Protein AF-A0A660VGS9-F1 (afdb_monomer_lite)

Sequence (332 aa):
MATVRWRTDVFRLMQQLFFKRSCQEAEEFIRRSKIPSRVGDGSIIVTFDKTPLPSSPNDVVCPHFVELKWATGCRFNCSWCYLQGTLFRLPYGKAPHFKDIGKVKKHLKIFLAEVDTPCLLNSGELCDSLVAEGSEFSLTRNYLPLLSGTPHRILIVTKDTRIQGILEHGSPKTTVVSISINAFNVAERWERGAPPVLERIQAAQKLYESGFEIRVRIDPMVPVEGWQKAYQEVVRVLLQRVQPSRITLGSLRGLASTIRACRDKSWVKYLSERSNWGLKVPFSVRLDMYRSIIDFLREQGYQGPVALCKETLRMWNALGLNWLEIKCNCIP

pLDDT: mean 90.66, std 16.04, range [36.16, 98.88]

Foldseek 3Di:
DWDFAWDPPLVPLQVVLPPDDDPVVSVVVSVLQTDTQATGVNQAKHKDDPFDDAPDQQGWQDDIAIEGPQKAAEPWAFLQPCQQLVQVPPPCRRHIDGDDLVVSLVRLLRCQVPHQHAHEYEHPPRYQLQRQPPHPSGCLVRPQQVCPPGSYAYEGEHLALSCVSCLVRHDLNRYAYEHEAEQQVSCVVGRGPRDGRLSSLVSVLVVVVVVHAYEYEHPAQAPDVVSLVSLLVSLVSNVVRHQHLEYEYEHRFDDVSSCVRGPDNVRVVQWDDQGPRHTTRDLVSVLCVVLSNVVSCVVVVRPHYYHYDRDGSNSCVSNVHDSSPDPDSRTD

Structure (mmCIF, N/CA/C/O backbone):
data_AF-A0A660VGS9-F1
#
_entry.id   AF-A0A660VGS9-F1
#
loop_
_atom_site.group_PDB
_atom_site.id
_atom_site.type_symbol
_atom_site.label_atom_id
_atom_site.label_alt_id
_atom_site.label_comp_id
_atom_site.label_asym_id
_atom_site.label_entity_id
_atom_site.label_seq_id
_atom_site.pdbx_PDB_ins_code
_atom_site.Cartn_x
_atom_site.Cartn_y
_atom_site.Cartn_z
_atom_site.occupancy
_atom_site.B_iso_or_equiv
_atom_site.auth_seq_id
_atom_site.auth_comp_id
_atom_site.auth_asym_id
_atom_site.auth_atom_id
_atom_site.pdbx_PDB_model_num
ATOM 1 N N . MET A 1 1 ? -7.223 17.673 28.038 1.00 41.75 1 MET A N 1
ATOM 2 C CA . MET A 1 1 ? -8.293 17.203 27.130 1.00 41.75 1 MET A CA 1
ATOM 3 C C . MET A 1 1 ? -7.659 16.849 25.796 1.00 41.75 1 MET A C 1
ATOM 5 O O . MET A 1 1 ? -6.918 17.668 25.270 1.00 41.75 1 MET A O 1
ATOM 9 N N . ALA A 1 2 ? -7.832 15.622 25.302 1.00 49.88 2 ALA A N 1
ATOM 10 C CA . ALA A 1 2 ? -7.359 15.265 23.965 1.00 49.88 2 ALA A CA 1
ATOM 11 C C . ALA A 1 2 ? -8.402 15.770 22.964 1.00 49.88 2 ALA A C 1
ATOM 13 O O . ALA A 1 2 ? -9.558 15.396 23.085 1.00 49.88 2 ALA A O 1
ATOM 14 N N . THR A 1 3 ? -8.008 16.659 22.057 1.00 76.62 3 THR A N 1
ATOM 15 C CA . THR A 1 3 ? -8.913 17.342 21.124 1.00 76.62 3 THR A CA 1
ATOM 16 C C . THR A 1 3 ? -8.658 16.875 19.691 1.00 76.62 3 THR A C 1
ATOM 18 O O . THR A 1 3 ? -7.505 16.640 19.305 1.00 76.62 3 THR A O 1
ATOM 21 N N . VAL A 1 4 ? -9.710 16.729 18.880 1.00 72.06 4 VAL A N 1
ATOM 22 C CA . VAL A 1 4 ? -9.573 16.590 17.423 1.00 72.06 4 VAL A CA 1
ATOM 23 C C . VAL A 1 4 ? -9.349 17.965 16.796 1.00 72.06 4 VAL A C 1
ATOM 25 O O . VAL A 1 4 ? -10.105 18.910 17.020 1.00 72.06 4 VAL A O 1
ATOM 28 N N . ARG A 1 5 ? -8.292 18.091 15.985 1.00 72.00 5 ARG A N 1
ATOM 29 C CA . ARG A 1 5 ? -8.039 19.300 15.193 1.00 72.00 5 ARG A CA 1
ATOM 30 C C . ARG A 1 5 ? -8.479 19.062 13.758 1.00 72.00 5 ARG A C 1
ATOM 32 O O . ARG A 1 5 ? -7.988 18.146 13.101 1.00 72.00 5 ARG A O 1
ATOM 39 N N . TRP A 1 6 ? -9.325 19.932 13.233 1.00 72.31 6 TRP A N 1
ATOM 40 C CA . TRP A 1 6 ? -9.888 19.819 11.885 1.00 72.31 6 TRP A CA 1
ATOM 41 C C . TRP A 1 6 ? -9.014 20.496 10.828 1.00 72.31 6 TRP A C 1
ATOM 43 O O . TRP A 1 6 ? -8.220 21.382 11.151 1.00 72.31 6 TRP A O 1
ATOM 53 N N . ARG A 1 7 ? -9.135 20.067 9.567 1.00 59.88 7 ARG A N 1
ATOM 54 C CA . ARG A 1 7 ? -8.462 20.717 8.437 1.00 59.88 7 ARG A CA 1
ATOM 55 C C . ARG A 1 7 ? -9.323 21.871 7.918 1.00 59.88 7 ARG A C 1
ATOM 57 O O . ARG A 1 7 ? -10.478 21.658 7.572 1.00 59.88 7 ARG A O 1
ATOM 64 N N . THR A 1 8 ? -8.757 23.070 7.826 1.00 50.09 8 THR A N 1
ATOM 65 C CA . THR A 1 8 ? -9.402 24.247 7.210 1.00 50.09 8 THR A CA 1
ATOM 66 C C . THR A 1 8 ? -9.266 24.252 5.683 1.00 50.09 8 THR A C 1
ATOM 68 O O . THR A 1 8 ? -10.108 24.800 4.981 1.00 50.09 8 THR A O 1
ATOM 71 N N . ASP A 1 9 ? -8.248 23.565 5.152 1.00 47.28 9 ASP A N 1
ATOM 72 C CA . ASP A 1 9 ? -7.802 23.690 3.753 1.00 47.28 9 ASP A CA 1
ATOM 73 C C . ASP A 1 9 ? -8.510 22.750 2.762 1.00 47.28 9 ASP A C 1
ATOM 75 O O . ASP A 1 9 ? -8.085 22.610 1.613 1.00 47.28 9 ASP A O 1
ATOM 79 N N . VAL A 1 10 ? -9.613 22.111 3.171 1.00 46.59 10 VAL A N 1
ATOM 80 C CA . VAL A 1 10 ? -10.550 21.464 2.225 1.00 46.59 10 VAL A CA 1
ATOM 81 C C . VAL A 1 10 ? -11.059 22.495 1.195 1.00 46.59 10 VAL A C 1
ATOM 83 O O . VAL A 1 10 ? -11.293 22.156 0.036 1.00 46.59 10 VAL A O 1
ATOM 86 N N . PHE A 1 11 ? -11.077 23.774 1.597 1.00 36.41 11 PHE A N 1
ATOM 87 C CA . PHE A 1 11 ? -11.381 24.964 0.799 1.00 36.41 11 PHE A CA 1
ATOM 88 C C . PHE A 1 11 ? -10.704 25.011 -0.583 1.00 36.41 11 PHE A C 1
ATOM 90 O O . PHE A 1 11 ? -11.355 25.332 -1.572 1.00 36.41 11 PHE A O 1
ATOM 97 N N . ARG A 1 12 ? -9.409 24.671 -0.682 1.00 37.44 12 ARG A N 1
ATOM 98 C CA . ARG A 1 12 ? -8.634 24.837 -1.932 1.00 37.44 12 ARG A CA 1
ATOM 99 C C . ARG A 1 12 ? -8.749 23.645 -2.886 1.00 37.44 12 ARG A C 1
ATOM 101 O O . ARG A 1 12 ? -8.608 23.807 -4.092 1.00 37.44 12 ARG A O 1
ATOM 108 N N . LEU A 1 13 ? -9.012 22.455 -2.339 1.00 39.97 13 LEU A N 1
ATOM 109 C CA . LEU A 1 13 ? -9.139 21.199 -3.090 1.00 39.97 13 LEU A CA 1
ATOM 110 C C . LEU A 1 13 ? -10.480 21.111 -3.820 1.00 39.97 13 LEU A C 1
ATOM 112 O O . LEU A 1 13 ? -10.561 20.563 -4.915 1.00 39.97 13 LEU A O 1
ATOM 116 N N . MET A 1 14 ? -11.531 21.665 -3.217 1.00 39.22 14 MET A N 1
ATOM 117 C CA . MET A 1 14 ? -12.891 21.523 -3.728 1.00 39.22 14 MET A CA 1
ATOM 118 C C . MET A 1 14 ? -13.319 22.694 -4.626 1.00 39.22 14 MET A C 1
ATOM 120 O O . MET A 1 14 ? -14.132 22.476 -5.515 1.00 39.22 14 MET A O 1
ATOM 124 N N . GLN A 1 15 ? -12.668 23.864 -4.552 1.00 36.50 15 GLN A N 1
ATOM 125 C CA . GLN A 1 15 ? -12.816 24.918 -5.573 1.00 36.50 15 GLN A CA 1
ATOM 126 C C . GLN A 1 15 ? -12.408 24.462 -6.989 1.00 36.50 15 GLN A C 1
ATOM 128 O O . GLN A 1 15 ? -12.977 24.936 -7.966 1.00 36.50 15 GLN A O 1
ATOM 133 N N . GLN A 1 16 ? -11.456 23.530 -7.121 1.00 41.00 16 GLN A N 1
ATOM 134 C CA . GLN A 1 16 ? -11.010 23.024 -8.430 1.00 41.00 16 GLN A CA 1
ATOM 135 C C . GLN A 1 16 ? -11.857 21.855 -8.961 1.00 41.00 16 GLN A C 1
ATOM 137 O O . GLN A 1 16 ? -11.935 21.659 -10.170 1.00 41.00 16 GLN A O 1
ATOM 142 N N . LEU A 1 17 ? -12.512 21.092 -8.079 1.00 39.72 17 LEU A N 1
ATOM 143 C CA . LEU A 1 17 ? -13.354 19.943 -8.448 1.00 39.72 17 LEU A CA 1
ATOM 144 C C . LEU A 1 17 ? -14.792 20.340 -8.833 1.00 39.72 17 LEU A C 1
ATOM 146 O O . LEU A 1 17 ? -15.469 19.586 -9.527 1.00 39.72 17 LEU A O 1
ATOM 150 N N . PHE A 1 18 ? -15.261 21.518 -8.413 1.00 38.59 18 PHE A N 1
ATOM 151 C CA . PHE A 1 18 ? -16.667 21.931 -8.513 1.00 38.59 18 PHE A CA 1
ATOM 152 C C . PHE A 1 18 ? -16.976 22.941 -9.626 1.00 38.59 18 PHE A C 1
ATOM 154 O O . PHE A 1 18 ? -17.946 23.683 -9.533 1.00 38.59 18 PHE A O 1
ATOM 161 N N . PHE A 1 19 ? -16.256 22.918 -10.751 1.00 41.22 19 PHE A N 1
ATOM 162 C CA . PHE A 1 19 ? -16.612 23.756 -11.911 1.00 41.22 19 PHE A CA 1
ATOM 163 C C . PHE A 1 19 ? -17.939 23.343 -12.607 1.00 41.22 19 PHE A C 1
ATOM 165 O O . PHE A 1 19 ? -18.250 23.836 -13.687 1.00 41.22 19 PHE A O 1
ATOM 172 N N . LYS A 1 20 ? -18.724 22.410 -12.034 1.00 40.25 20 LYS A N 1
ATOM 173 C CA . LYS A 1 20 ? -19.955 21.860 -12.639 1.00 40.25 20 LYS A CA 1
ATOM 174 C C . LYS A 1 20 ? -21.166 21.671 -11.703 1.00 40.25 20 LYS A C 1
ATOM 176 O O . LYS A 1 20 ? -22.168 21.125 -12.156 1.00 40.25 20 LYS A O 1
ATOM 181 N N . ARG A 1 21 ? -21.139 22.101 -10.436 1.00 41.19 21 ARG A N 1
ATOM 182 C CA . ARG A 1 21 ? -22.341 22.120 -9.566 1.00 41.19 21 ARG A CA 1
ATOM 183 C C . ARG A 1 21 ? -22.437 23.455 -8.834 1.00 41.19 21 ARG A C 1
ATOM 185 O O . ARG A 1 21 ? -21.412 24.091 -8.614 1.00 41.19 21 ARG A O 1
ATOM 192 N N . SER A 1 22 ? -23.659 23.886 -8.518 1.00 41.84 22 SER A N 1
ATOM 193 C CA . SER A 1 22 ? -23.935 25.165 -7.856 1.00 41.84 22 SER A CA 1
ATOM 194 C C . SER A 1 22 ? -23.048 25.333 -6.611 1.00 41.84 22 SER A C 1
ATOM 196 O O . SER A 1 22 ? -22.912 24.415 -5.799 1.00 41.84 22 SER A O 1
ATOM 198 N N . CYS A 1 23 ? -22.408 26.500 -6.470 1.00 46.72 23 CYS A N 1
ATOM 199 C CA . CYS A 1 23 ? -21.433 26.773 -5.405 1.00 46.72 23 CYS A CA 1
ATOM 200 C C . CYS A 1 23 ? -21.965 26.473 -3.990 1.00 46.72 23 CYS A C 1
ATOM 202 O O . CYS A 1 23 ? -21.189 26.084 -3.124 1.00 46.72 23 CYS A O 1
ATOM 204 N N . GLN A 1 24 ? -23.278 26.579 -3.765 1.00 38.66 24 GLN A N 1
ATOM 205 C CA . GLN A 1 24 ? -23.900 26.351 -2.457 1.00 38.66 24 GLN A CA 1
ATOM 206 C C . GLN A 1 24 ? -23.911 24.873 -2.026 1.00 38.66 24 GLN A C 1
ATOM 208 O O . GLN A 1 24 ? -23.594 24.575 -0.877 1.00 38.66 24 GLN A O 1
ATOM 213 N N . GLU A 1 25 ? -24.194 23.927 -2.929 1.00 36.97 25 GLU A N 1
ATOM 214 C CA . GLU A 1 25 ? -24.209 22.488 -2.599 1.00 36.97 25 GLU A CA 1
ATOM 215 C C . GLU A 1 25 ? -22.794 21.944 -2.354 1.00 36.97 25 GLU A C 1
ATOM 217 O O . GLU A 1 25 ? -22.576 21.088 -1.491 1.00 36.97 25 GLU A O 1
ATOM 222 N N . ALA A 1 26 ? -21.817 22.472 -3.098 1.00 36.94 26 ALA A N 1
ATOM 223 C CA . ALA A 1 26 ? -20.402 22.186 -2.910 1.00 36.94 26 ALA A CA 1
ATOM 224 C C . ALA A 1 26 ? -19.937 22.655 -1.528 1.00 36.94 26 ALA A C 1
ATOM 226 O O . ALA A 1 26 ? -19.395 21.865 -0.758 1.00 36.94 26 ALA A O 1
ATOM 227 N N . GLU A 1 27 ? -20.195 23.921 -1.193 1.00 36.16 27 GLU A N 1
ATOM 228 C CA . GLU A 1 27 ? -19.854 24.515 0.100 1.00 36.16 27 GLU A CA 1
ATOM 229 C C . GLU A 1 27 ? -20.521 23.782 1.266 1.00 36.16 27 GLU A C 1
ATOM 231 O O . GLU A 1 27 ? -19.868 23.532 2.279 1.00 36.16 27 GLU A O 1
ATOM 236 N N . GLU A 1 28 ? -21.775 23.353 1.127 1.00 36.16 28 GLU A N 1
ATOM 237 C CA . GLU A 1 28 ? -22.484 22.622 2.177 1.00 36.16 28 GLU A CA 1
ATOM 238 C C . GLU A 1 28 ? -21.959 21.186 2.374 1.00 36.16 28 GLU A C 1
ATOM 240 O O . GLU A 1 28 ? -21.763 20.748 3.513 1.00 36.16 28 GLU A O 1
ATOM 245 N N . PHE A 1 29 ? -21.619 20.470 1.296 1.00 37.50 29 PHE A N 1
ATOM 246 C CA . PHE A 1 29 ? -20.981 19.148 1.365 1.00 37.50 29 PHE A CA 1
ATOM 247 C C . PHE A 1 29 ? -19.541 19.217 1.917 1.00 37.50 29 PHE A C 1
ATOM 249 O O . PHE A 1 29 ? -19.139 18.376 2.728 1.00 37.50 29 PHE A O 1
ATOM 256 N N . ILE A 1 30 ? -18.782 20.259 1.552 1.00 40.72 30 ILE A N 1
ATOM 257 C CA . ILE A 1 30 ? -17.445 20.585 2.086 1.00 40.72 30 ILE A CA 1
ATOM 258 C C . ILE A 1 30 ? -17.511 20.872 3.589 1.00 40.72 30 ILE A C 1
ATOM 260 O O . ILE A 1 30 ? -16.695 20.369 4.361 1.00 40.72 30 ILE A O 1
ATOM 264 N N . ARG A 1 31 ? -18.498 21.664 4.020 1.00 39.72 31 ARG A N 1
ATOM 265 C CA . ARG A 1 31 ? -18.696 22.068 5.421 1.00 39.72 31 ARG A CA 1
ATOM 266 C C . ARG A 1 31 ? -19.094 20.889 6.317 1.00 39.72 31 ARG A C 1
ATOM 268 O O . ARG A 1 31 ? -18.760 20.896 7.503 1.00 39.72 31 ARG A O 1
ATOM 275 N N . ARG A 1 32 ? -19.756 19.874 5.744 1.00 41.00 32 ARG A N 1
ATOM 276 C CA . ARG A 1 32 ? -20.134 18.610 6.406 1.00 41.00 32 ARG A CA 1
ATOM 277 C C . ARG A 1 32 ? -19.009 17.558 6.415 1.00 41.00 32 ARG A C 1
ATOM 279 O O . ARG A 1 32 ? -18.941 16.768 7.350 1.00 41.00 32 ARG A O 1
ATOM 286 N N . SER A 1 33 ? -18.092 17.575 5.442 1.00 48.53 33 SER A N 1
ATOM 287 C CA . SER A 1 33 ? -17.007 16.584 5.291 1.00 48.53 33 SER A CA 1
ATOM 288 C C . SER A 1 33 ? -15.724 16.995 6.029 1.00 48.53 33 SER A C 1
ATOM 290 O O . SER A 1 33 ? -14.695 17.310 5.425 1.00 48.53 33 SER A O 1
ATOM 292 N N . LYS A 1 34 ? -15.767 17.029 7.364 1.00 64.00 34 LYS A N 1
ATOM 293 C CA . LYS A 1 34 ? -14.606 17.392 8.189 1.00 64.00 34 LYS A CA 1
ATOM 294 C C . LYS A 1 34 ? -13.653 16.199 8.332 1.00 64.00 34 LYS A C 1
ATOM 296 O O . LYS A 1 34 ? -13.833 15.346 9.191 1.00 64.00 34 LYS A O 1
ATOM 301 N N . ILE A 1 35 ? -12.587 16.157 7.532 1.00 73.44 35 ILE A N 1
ATOM 302 C CA . ILE A 1 35 ? -11.475 15.221 7.768 1.00 73.44 35 ILE A CA 1
ATOM 303 C C . ILE A 1 35 ? -10.571 15.803 8.871 1.00 73.44 35 ILE A C 1
ATOM 305 O O . ILE A 1 35 ? -10.159 16.969 8.780 1.00 73.44 35 ILE A O 1
ATOM 309 N N . PRO A 1 36 ? -10.229 15.037 9.922 1.00 80.81 36 PRO A N 1
ATOM 310 C CA . PRO A 1 36 ? -9.357 15.533 10.978 1.00 80.81 36 PRO A CA 1
ATOM 311 C C . PRO A 1 36 ? -7.926 15.712 10.466 1.00 80.81 36 PRO A C 1
ATOM 313 O O . PRO A 1 36 ? -7.350 14.822 9.845 1.00 80.81 36 PRO A O 1
ATOM 316 N N . SER A 1 37 ? -7.299 16.845 10.779 1.00 82.00 37 SER A N 1
ATOM 317 C CA . SER A 1 37 ? -5.858 17.019 10.555 1.00 82.00 37 SER A CA 1
ATOM 318 C C . SER A 1 37 ? -5.051 16.123 11.497 1.00 82.00 37 SER A C 1
ATOM 320 O O . SER A 1 37 ? -4.103 15.473 11.060 1.00 82.00 37 SER A O 1
ATOM 322 N N . ARG A 1 38 ? -5.451 16.039 12.774 1.00 88.81 38 ARG A N 1
ATOM 323 C CA . ARG A 1 38 ? -4.876 15.141 13.786 1.00 88.81 38 ARG A CA 1
ATOM 324 C C . ARG A 1 38 ? -5.838 14.888 14.946 1.00 88.81 38 ARG A C 1
ATOM 326 O O . ARG A 1 38 ? -6.704 15.717 15.220 1.00 88.81 38 ARG A O 1
ATOM 333 N N . VAL A 1 39 ? -5.611 13.794 15.671 1.00 89.88 39 VAL A N 1
ATOM 334 C CA . VAL A 1 39 ? -6.324 13.447 16.913 1.00 89.88 39 VAL A CA 1
ATOM 335 C C . VAL A 1 39 ? -5.366 13.483 18.099 1.00 89.88 39 VAL A C 1
ATOM 337 O O . VAL A 1 39 ? -4.319 12.822 18.081 1.00 89.88 39 VAL A O 1
ATOM 340 N N . GLY A 1 40 ? -5.726 14.231 19.1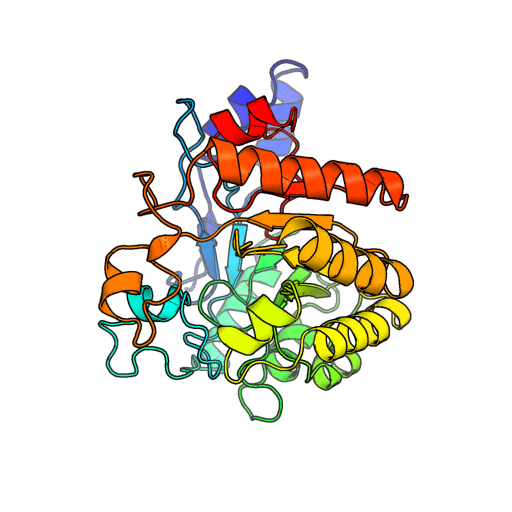44 1.00 89.62 40 GLY A N 1
ATOM 341 C CA . GLY A 1 40 ? -4.880 14.424 20.318 1.00 89.62 40 GLY A CA 1
ATOM 342 C C . GLY A 1 40 ? -3.550 15.081 19.940 1.00 89.62 40 GLY A C 1
ATOM 343 O O . GLY A 1 40 ? -3.512 16.101 19.251 1.00 89.62 40 GLY A O 1
ATOM 344 N N . ASP A 1 41 ? -2.439 14.471 20.349 1.00 90.94 41 ASP A N 1
ATOM 345 C CA . ASP A 1 41 ? -1.089 14.937 20.003 1.00 90.94 41 ASP A CA 1
ATOM 346 C C . ASP A 1 41 ? -0.684 14.669 18.535 1.00 90.94 41 ASP A C 1
ATOM 348 O O . ASP A 1 41 ? 0.392 15.077 18.105 1.00 90.94 41 ASP A O 1
ATOM 352 N N . GLY A 1 42 ? -1.531 13.995 17.745 1.00 91.75 42 GLY A N 1
ATOM 353 C CA . GLY A 1 42 ? -1.243 13.618 16.357 1.00 91.75 42 GLY A CA 1
ATOM 354 C C . GLY A 1 42 ? -0.196 12.517 16.199 1.00 91.75 42 GLY A C 1
ATOM 355 O O . GLY A 1 42 ? 0.206 12.208 15.079 1.00 91.75 42 GLY A O 1
ATOM 356 N N . SER A 1 43 ? 0.235 11.894 17.298 1.00 94.19 43 SER A N 1
ATOM 357 C CA . SER A 1 43 ? 1.193 10.793 17.249 1.00 94.19 43 SER A CA 1
ATOM 358 C C . SER A 1 43 ? 0.565 9.499 16.734 1.00 94.19 43 SER A C 1
ATOM 360 O O . SER A 1 43 ? 1.290 8.693 16.159 1.00 94.19 43 SER A O 1
ATOM 362 N N . ILE A 1 44 ? -0.745 9.283 16.916 1.00 97.31 44 ILE A N 1
ATOM 363 C CA . ILE A 1 44 ? -1.441 8.046 16.515 1.00 97.31 44 ILE A CA 1
ATOM 364 C C . ILE A 1 44 ? -2.269 8.234 15.244 1.00 97.31 44 ILE A C 1
ATOM 366 O O . ILE A 1 44 ? -2.109 7.453 14.316 1.00 97.31 44 ILE A O 1
ATOM 370 N N . ILE A 1 45 ? -3.135 9.250 15.187 1.00 96.69 45 ILE A N 1
ATOM 371 C CA . ILE A 1 45 ? -4.003 9.503 14.030 1.00 96.69 45 ILE A CA 1
ATOM 372 C C . ILE A 1 45 ? -3.727 10.902 13.494 1.00 96.69 45 ILE A C 1
ATOM 374 O O . ILE A 1 45 ? -3.827 11.892 14.226 1.00 96.69 45 ILE A O 1
ATOM 378 N N . VAL A 1 46 ? -3.360 10.967 12.218 1.00 95.06 46 VAL A N 1
ATOM 379 C CA . VAL A 1 46 ? -2.981 12.195 11.513 1.00 95.06 46 VAL A CA 1
ATOM 380 C C . VAL A 1 46 ? -3.267 12.040 10.026 1.00 95.06 46 VAL A C 1
ATOM 382 O O . VAL A 1 46 ? -3.152 10.943 9.484 1.00 95.06 46 VAL A O 1
ATOM 385 N N . THR A 1 47 ? -3.645 13.126 9.361 1.00 92.25 47 THR A N 1
ATOM 386 C CA . THR A 1 47 ? -3.802 13.125 7.906 1.00 92.25 47 THR A CA 1
ATOM 387 C C . THR A 1 47 ? -2.440 13.225 7.223 1.00 92.25 47 THR A C 1
ATOM 389 O O . THR A 1 47 ? -1.658 14.134 7.497 1.00 92.25 47 THR A O 1
ATOM 392 N N . PHE A 1 48 ? -2.174 12.305 6.298 1.00 89.19 48 PHE A N 1
ATOM 393 C CA . PHE A 1 48 ? -1.067 12.396 5.360 1.00 89.19 48 PHE A CA 1
ATOM 394 C C . PHE A 1 48 ? -1.325 13.538 4.370 1.00 89.19 48 PHE A C 1
ATOM 396 O O . PHE A 1 48 ? -2.259 13.473 3.572 1.00 89.19 48 PHE A O 1
ATOM 403 N N . ASP A 1 49 ? -0.473 14.561 4.391 1.00 87.25 49 ASP A N 1
ATOM 404 C CA . ASP A 1 49 ? -0.612 15.776 3.580 1.00 87.25 49 ASP A CA 1
ATOM 405 C C . ASP A 1 49 ? 0.691 16.226 2.903 1.00 87.25 49 ASP A C 1
ATOM 407 O O . ASP A 1 49 ? 0.898 17.402 2.613 1.00 87.25 49 ASP A O 1
ATOM 411 N N . LYS A 1 50 ? 1.603 15.281 2.645 1.00 85.50 50 LYS A N 1
ATOM 412 C CA . LYS A 1 50 ? 2.945 15.594 2.122 1.00 85.50 50 LYS A CA 1
ATOM 413 C C . LYS A 1 50 ? 2.996 15.862 0.620 1.00 85.50 50 LYS A C 1
ATOM 415 O O . LYS A 1 50 ? 4.085 16.030 0.081 1.00 85.50 50 LYS A O 1
ATOM 420 N N . THR A 1 51 ? 1.860 15.864 -0.066 1.00 83.38 51 THR A N 1
ATOM 421 C CA . THR A 1 51 ? 1.774 16.119 -1.506 1.00 83.38 51 THR A CA 1
ATOM 422 C C . THR A 1 51 ? 0.807 17.267 -1.750 1.00 83.38 51 THR A C 1
ATOM 424 O O . THR A 1 51 ? -0.380 17.089 -1.495 1.00 83.38 51 THR A O 1
ATOM 427 N N . PRO A 1 52 ? 1.277 18.438 -2.216 1.00 81.06 52 PRO A N 1
ATOM 428 C CA . PRO A 1 52 ? 0.375 19.531 -2.551 1.00 81.06 52 PRO A CA 1
ATOM 429 C C . PRO A 1 52 ? -0.549 19.129 -3.706 1.00 81.06 52 PRO A C 1
ATOM 431 O O . PRO A 1 52 ? -0.300 18.149 -4.413 1.00 81.06 52 PRO A O 1
ATOM 434 N N . LEU A 1 53 ? -1.608 19.914 -3.910 1.00 80.25 53 LEU A N 1
ATOM 435 C CA . LEU A 1 53 ? -2.407 19.808 -5.127 1.00 80.25 53 LEU A CA 1
ATOM 436 C C . LEU A 1 53 ? -1.504 20.010 -6.349 1.00 80.25 53 LEU A C 1
ATOM 438 O O . LEU A 1 53 ? -0.741 20.980 -6.355 1.00 80.25 53 LEU A O 1
ATOM 442 N N . PRO A 1 54 ? -1.569 19.122 -7.355 1.00 83.50 54 PRO A N 1
ATOM 443 C CA . PRO A 1 54 ? -0.719 19.239 -8.526 1.00 83.50 54 PRO A CA 1
ATOM 444 C C . PRO A 1 54 ? -1.127 20.472 -9.338 1.00 83.50 54 PRO A C 1
ATOM 446 O O . PRO A 1 54 ? -2.288 20.617 -9.719 1.00 83.50 54 PRO A O 1
ATOM 449 N N . SER A 1 55 ? -0.171 21.355 -9.610 1.00 86.00 55 SER A N 1
ATOM 450 C CA . SER A 1 55 ? -0.346 22.538 -10.465 1.00 86.00 55 SER A CA 1
ATOM 451 C C . SER A 1 55 ? 0.607 22.534 -11.662 1.00 86.00 55 SER A C 1
ATOM 453 O O . SER A 1 55 ? 0.348 23.195 -12.665 1.00 86.00 55 SER A O 1
ATOM 455 N N . SER A 1 56 ? 1.681 21.748 -11.587 1.00 90.38 56 SER A N 1
ATOM 456 C CA . SER A 1 56 ? 2.669 21.543 -12.640 1.00 90.38 56 SER A CA 1
ATOM 457 C C . SER A 1 56 ? 2.652 20.095 -13.149 1.00 90.38 56 SER A C 1
ATOM 459 O O . SER A 1 56 ? 2.412 19.167 -12.371 1.00 90.38 56 SER A O 1
ATOM 461 N N . PRO A 1 57 ? 2.983 19.838 -14.433 1.00 91.50 57 PRO A N 1
ATOM 462 C CA . PRO A 1 57 ? 3.078 18.480 -14.978 1.00 91.50 57 PRO A CA 1
ATOM 463 C C . PRO A 1 57 ? 3.997 17.535 -14.185 1.00 91.50 57 PRO A C 1
ATOM 465 O O . PRO A 1 57 ? 3.801 16.320 -14.206 1.00 91.50 57 PRO A O 1
ATOM 468 N N . ASN A 1 58 ? 4.997 18.072 -13.483 1.00 91.25 58 ASN A N 1
ATOM 469 C CA . ASN A 1 58 ? 5.950 17.284 -12.698 1.00 91.25 58 ASN A CA 1
ATOM 470 C C . ASN A 1 58 ? 5.517 17.057 -11.242 1.00 91.25 58 ASN A C 1
ATOM 472 O O . ASN A 1 58 ? 6.188 16.315 -10.519 1.00 91.25 58 ASN A O 1
ATOM 476 N N . ASP A 1 59 ? 4.402 17.647 -10.811 1.00 90.31 59 ASP A N 1
ATOM 477 C CA . ASP A 1 59 ? 3.889 17.451 -9.461 1.00 90.31 59 ASP A CA 1
ATOM 478 C C . ASP A 1 59 ? 3.325 16.051 -9.288 1.00 90.31 59 ASP A C 1
ATOM 480 O O . ASP A 1 59 ? 2.687 15.492 -10.181 1.00 90.31 59 ASP A O 1
ATOM 484 N N . VAL A 1 60 ? 3.562 15.478 -8.110 1.00 91.62 60 VAL A N 1
ATOM 485 C CA . VAL A 1 60 ? 3.068 14.149 -7.768 1.00 91.62 60 VAL A CA 1
ATOM 486 C C . VAL A 1 60 ? 1.604 14.214 -7.363 1.00 91.62 60 VAL A C 1
ATOM 488 O O . VAL A 1 60 ? 1.244 14.861 -6.385 1.00 91.62 60 VAL A O 1
ATOM 491 N N . VAL A 1 61 ? 0.788 13.433 -8.059 1.00 90.81 61 VAL A N 1
ATOM 492 C CA . VAL A 1 61 ? -0.590 13.135 -7.696 1.00 90.81 61 VAL A CA 1
ATOM 493 C C . VAL A 1 61 ? -0.578 12.058 -6.611 1.00 90.81 61 VAL A C 1
ATOM 495 O O . VAL A 1 61 ? -0.235 10.895 -6.843 1.00 90.81 61 VAL A O 1
ATOM 498 N N . CYS A 1 62 ? -0.950 12.443 -5.396 1.00 89.94 62 CYS A N 1
ATOM 499 C CA . CYS A 1 62 ? -1.224 11.519 -4.305 1.00 89.94 62 CYS A CA 1
ATOM 500 C C . CYS A 1 62 ? -2.286 12.154 -3.404 1.00 89.94 62 CYS A C 1
ATOM 502 O O . CYS A 1 62 ? -2.041 13.233 -2.863 1.00 89.94 62 CYS A O 1
ATOM 504 N N . PRO A 1 63 ? -3.454 11.521 -3.232 1.00 89.06 63 PRO A N 1
ATOM 505 C CA . PRO A 1 63 ? -4.497 12.079 -2.391 1.00 89.06 63 PRO A CA 1
ATOM 506 C C . PRO A 1 63 ? -4.054 12.066 -0.928 1.00 89.06 63 PRO A C 1
ATOM 508 O O . PRO A 1 63 ? -3.218 11.253 -0.521 1.00 89.06 63 PRO A O 1
ATOM 511 N N . HIS A 1 64 ? -4.639 12.961 -0.141 1.00 88.75 64 HIS A N 1
ATOM 512 C CA . HIS A 1 64 ? -4.509 12.926 1.309 1.00 88.75 64 HIS A CA 1
ATOM 513 C C . HIS A 1 64 ? -5.356 11.790 1.879 1.00 88.75 64 HIS A C 1
ATOM 515 O O . HIS A 1 64 ? -6.440 11.499 1.373 1.00 88.75 64 HIS A O 1
ATOM 521 N N . PHE A 1 65 ? -4.864 11.148 2.931 1.00 92.06 65 PHE A N 1
ATOM 522 C CA . PHE A 1 65 ? -5.550 10.043 3.599 1.00 92.06 65 PHE A CA 1
ATOM 523 C C . PHE A 1 65 ? -5.229 10.042 5.089 1.00 92.06 65 PHE A C 1
ATOM 525 O O . PHE A 1 65 ? -4.227 10.617 5.512 1.00 92.06 65 PHE A O 1
ATOM 532 N N . VAL A 1 66 ? -6.073 9.404 5.894 1.00 94.94 66 VAL A N 1
ATOM 533 C CA . VAL A 1 66 ? -5.885 9.357 7.347 1.00 94.94 66 VAL A CA 1
ATOM 534 C C . VAL A 1 66 ? -4.984 8.177 7.698 1.00 94.94 66 VAL A C 1
ATOM 536 O O . VAL A 1 66 ? -5.248 7.048 7.297 1.00 94.94 66 VAL A O 1
ATOM 539 N N . GLU A 1 67 ? -3.912 8.425 8.440 1.00 97.44 67 GLU A N 1
ATOM 540 C CA . GLU A 1 67 ? -2.989 7.397 8.919 1.00 97.44 67 GLU A CA 1
ATOM 541 C C . GLU A 1 67 ? -3.390 6.923 10.322 1.00 97.44 67 GLU A C 1
ATOM 543 O O . GLU A 1 67 ? -3.671 7.742 11.197 1.00 97.44 67 GLU A O 1
ATOM 548 N N . LEU A 1 68 ? -3.318 5.613 10.565 1.00 98.12 68 LEU A N 1
ATOM 549 C CA . LEU A 1 68 ? -3.287 5.010 11.897 1.00 98.12 68 LEU A CA 1
ATOM 550 C C . LEU A 1 68 ? -1.861 4.528 12.184 1.00 98.12 68 LEU A C 1
ATOM 552 O O . LEU A 1 68 ? -1.451 3.435 11.798 1.00 98.12 68 LEU A O 1
ATOM 556 N N . LYS A 1 69 ? -1.086 5.349 12.888 1.00 97.56 69 LYS A N 1
ATOM 557 C CA . LYS A 1 69 ? 0.319 5.104 13.235 1.00 97.56 69 LYS A CA 1
ATOM 558 C C . LYS A 1 69 ? 0.428 4.266 14.503 1.00 97.56 69 LYS A C 1
ATOM 560 O O . LYS A 1 69 ? 0.921 4.762 15.513 1.00 97.56 69 LYS A O 1
ATOM 565 N N . TRP A 1 70 ? -0.035 3.023 14.462 1.00 98.38 70 TRP A N 1
ATOM 566 C CA . TRP A 1 70 ? 0.029 2.088 15.594 1.00 98.38 70 TRP A CA 1
ATOM 567 C C . TRP A 1 70 ? 1.428 1.464 15.782 1.00 98.38 70 TRP A C 1
ATOM 569 O O . TRP A 1 70 ? 1.827 1.167 16.906 1.00 98.38 70 TRP A O 1
ATOM 579 N N . ALA A 1 71 ? 2.195 1.334 14.698 1.00 97.94 71 ALA A N 1
ATOM 580 C CA . ALA A 1 71 ? 3.548 0.788 14.687 1.00 97.94 71 ALA A CA 1
ATOM 581 C C . ALA A 1 71 ? 4.433 1.490 13.646 1.00 97.94 71 ALA A C 1
ATOM 583 O O . ALA A 1 71 ? 3.950 2.216 12.770 1.00 97.94 71 ALA A O 1
ATOM 584 N N . THR A 1 72 ? 5.739 1.261 13.747 1.00 97.56 72 THR A N 1
ATOM 585 C CA . THR A 1 72 ? 6.744 1.618 12.743 1.00 97.56 72 THR A CA 1
ATOM 586 C C . THR A 1 72 ? 7.662 0.427 12.472 1.00 97.56 72 THR A C 1
ATOM 588 O O . THR A 1 72 ? 7.832 -0.450 13.314 1.00 97.56 72 THR A O 1
ATOM 591 N N . GLY A 1 73 ? 8.265 0.382 11.286 1.00 96.94 73 GLY A N 1
ATOM 592 C CA . GLY A 1 73 ? 9.211 -0.671 10.920 1.00 96.94 73 GLY A CA 1
ATOM 593 C C . GLY A 1 73 ? 8.546 -1.936 10.378 1.00 96.94 73 GLY A C 1
ATOM 594 O O . GLY A 1 73 ? 7.326 -2.067 10.303 1.00 96.94 73 GLY A O 1
ATOM 595 N N . CYS A 1 74 ? 9.370 -2.865 9.906 1.00 97.06 74 CYS A N 1
ATOM 596 C CA . CYS A 1 74 ? 8.909 -4.083 9.249 1.00 97.06 74 CYS A CA 1
ATOM 597 C C . CYS A 1 74 ? 9.980 -5.171 9.348 1.00 97.06 74 CYS A C 1
ATOM 599 O O . CYS A 1 74 ? 11.172 -4.897 9.194 1.00 97.06 74 CYS A O 1
ATOM 601 N N . ARG A 1 75 ? 9.548 -6.420 9.547 1.00 95.88 75 ARG A N 1
ATOM 602 C CA . ARG A 1 75 ? 10.434 -7.592 9.593 1.00 95.88 75 ARG A CA 1
ATOM 603 C C . ARG A 1 75 ? 10.966 -8.015 8.219 1.00 95.88 75 ARG A C 1
ATOM 605 O O . ARG A 1 75 ? 12.020 -8.633 8.134 1.00 95.88 75 ARG A O 1
ATOM 612 N N . PHE A 1 76 ? 10.268 -7.663 7.139 1.00 97.00 76 PHE A N 1
ATOM 613 C CA . PHE A 1 76 ? 10.678 -8.008 5.777 1.00 97.00 76 PHE A CA 1
ATOM 614 C C . PHE A 1 76 ? 11.860 -7.167 5.324 1.00 97.00 76 PHE A C 1
ATOM 616 O O . PHE A 1 76 ? 11.958 -5.987 5.654 1.00 97.00 76 PHE A O 1
ATOM 623 N N . ASN A 1 77 ? 12.736 -7.738 4.506 1.00 95.75 77 ASN A N 1
ATOM 624 C CA . ASN A 1 77 ? 13.973 -7.123 4.050 1.00 95.75 77 ASN A CA 1
ATOM 625 C C . ASN A 1 77 ? 13.982 -6.800 2.553 1.00 95.75 77 ASN A C 1
ATOM 627 O O . ASN A 1 77 ? 14.918 -7.157 1.841 1.00 95.75 77 ASN A O 1
ATOM 631 N N . CYS A 1 78 ? 12.948 -6.095 2.082 1.00 97.75 78 CYS A N 1
ATOM 632 C CA . CYS A 1 78 ? 12.882 -5.699 0.679 1.00 97.75 78 CYS A CA 1
ATOM 633 C C . CYS A 1 78 ? 13.995 -4.694 0.320 1.00 97.75 78 CYS A C 1
ATOM 635 O O . CYS A 1 78 ? 14.141 -3.679 1.009 1.00 97.75 78 CYS A O 1
ATOM 637 N N . SER A 1 79 ? 14.730 -4.919 -0.773 1.00 97.19 79 SER A N 1
ATOM 638 C CA . SER A 1 79 ? 15.910 -4.120 -1.150 1.00 97.19 79 SER A CA 1
ATOM 639 C C . SER A 1 79 ? 15.588 -2.631 -1.352 1.00 97.19 79 SER A C 1
ATOM 641 O O . SER A 1 79 ? 16.342 -1.769 -0.907 1.00 97.19 79 SER A O 1
ATOM 643 N N . TRP A 1 80 ? 14.421 -2.313 -1.917 1.00 95.62 80 TRP A N 1
ATOM 644 C CA . TRP A 1 80 ? 13.928 -0.947 -2.167 1.00 95.62 80 TRP A CA 1
ATOM 645 C C . TRP A 1 80 ? 13.077 -0.360 -1.031 1.00 95.62 80 TRP A C 1
ATOM 647 O O . TRP A 1 80 ? 12.393 0.646 -1.219 1.00 95.62 80 TRP A O 1
ATOM 657 N N . CYS A 1 81 ? 13.032 -0.996 0.144 1.00 96.62 81 CYS A N 1
ATOM 658 C CA . CYS A 1 81 ? 12.131 -0.570 1.213 1.00 96.62 81 CYS A CA 1
ATOM 659 C C . CYS A 1 81 ? 12.442 0.865 1.670 1.00 96.62 81 CYS A C 1
ATOM 661 O O . CYS A 1 81 ? 13.470 1.104 2.309 1.00 96.62 81 CYS A O 1
ATOM 663 N N . TYR A 1 82 ? 11.530 1.809 1.401 1.00 95.00 82 TYR A N 1
ATOM 664 C CA . TYR A 1 82 ? 11.717 3.212 1.780 1.00 95.00 82 TYR A CA 1
ATOM 665 C C . TYR A 1 82 ? 11.839 3.404 3.298 1.00 95.00 82 TYR A C 1
ATOM 667 O O . TYR A 1 82 ? 12.551 4.312 3.720 1.00 95.00 82 TYR A O 1
ATOM 675 N N . LEU A 1 83 ? 11.267 2.508 4.118 1.00 96.44 83 LEU A N 1
ATOM 676 C CA . LEU A 1 83 ? 11.409 2.540 5.580 1.00 96.44 83 LEU A CA 1
ATOM 677 C C . LEU A 1 83 ? 12.873 2.472 6.037 1.00 96.44 83 LEU A C 1
ATOM 679 O O . LEU A 1 83 ? 13.200 3.065 7.059 1.00 96.44 83 LEU A O 1
ATOM 683 N N . GLN A 1 84 ? 13.772 1.838 5.268 1.00 94.56 84 GLN A N 1
ATOM 684 C CA . GLN A 1 84 ? 15.215 1.865 5.557 1.00 94.56 84 GLN A CA 1
ATOM 685 C C . GLN A 1 84 ? 15.763 3.294 5.564 1.00 94.56 84 GLN A C 1
ATOM 687 O O . GLN A 1 84 ? 16.597 3.627 6.393 1.00 94.56 84 GLN A O 1
ATOM 692 N N . GLY A 1 85 ? 15.281 4.138 4.648 1.00 92.88 85 GLY A N 1
ATOM 693 C CA . GLY A 1 85 ? 15.676 5.538 4.535 1.00 92.88 85 GLY A CA 1
ATOM 694 C C . GLY A 1 85 ? 14.830 6.491 5.379 1.00 92.88 85 GLY A C 1
ATOM 695 O O . GLY A 1 85 ? 15.314 7.559 5.727 1.00 92.88 85 GLY A O 1
ATOM 696 N N . THR A 1 86 ? 13.585 6.143 5.705 1.00 93.38 86 THR A N 1
ATOM 697 C CA . THR A 1 86 ? 12.716 6.962 6.568 1.00 93.38 86 THR A CA 1
ATOM 698 C C . THR A 1 86 ? 13.084 6.809 8.040 1.00 93.38 86 THR A C 1
ATOM 700 O O . THR A 1 86 ? 13.088 7.787 8.780 1.00 93.38 86 THR A O 1
ATOM 703 N N . LEU A 1 87 ? 13.417 5.588 8.466 1.00 95.31 87 LEU A N 1
ATOM 704 C CA . LEU A 1 87 ? 13.632 5.249 9.873 1.00 95.31 87 LEU A CA 1
ATOM 705 C C . LEU A 1 87 ? 15.121 5.185 10.253 1.00 95.31 87 LEU A C 1
ATOM 707 O O . LEU A 1 87 ? 15.438 4.857 11.389 1.00 95.31 87 LEU A O 1
ATOM 711 N N . PHE A 1 88 ? 16.044 5.525 9.343 1.00 91.62 88 PHE A N 1
ATOM 712 C CA . PHE A 1 88 ? 17.494 5.352 9.553 1.00 91.62 88 PHE A CA 1
ATOM 713 C C . PHE A 1 88 ? 18.074 6.109 10.758 1.00 91.62 88 PHE A C 1
ATOM 715 O O . PHE A 1 88 ? 19.125 5.728 11.257 1.00 91.62 88 PHE A O 1
ATOM 722 N N . ARG A 1 89 ? 17.425 7.198 11.193 1.00 91.56 89 ARG A N 1
ATOM 723 C CA . ARG A 1 89 ? 17.848 7.998 12.358 1.00 91.56 89 ARG A CA 1
ATOM 724 C C . ARG A 1 89 ? 17.257 7.511 13.677 1.00 91.56 89 ARG A C 1
ATOM 726 O O . ARG A 1 89 ? 17.602 8.052 14.720 1.00 91.56 89 ARG A O 1
ATOM 733 N N . LEU A 1 90 ? 16.329 6.558 13.640 1.00 93.56 90 LEU A N 1
ATOM 734 C CA . LEU A 1 90 ? 15.734 6.008 14.851 1.00 93.56 90 LEU A CA 1
ATOM 735 C C . LEU A 1 90 ? 16.676 4.944 15.429 1.00 93.56 90 LEU A C 1
ATOM 737 O O . LEU A 1 90 ? 17.236 4.176 14.646 1.00 93.56 90 LEU A O 1
ATOM 741 N N . PRO A 1 91 ? 16.824 4.839 16.763 1.00 93.06 91 PRO A N 1
ATOM 742 C CA . PRO A 1 91 ? 17.724 3.860 17.383 1.00 93.06 91 PRO A CA 1
ATOM 743 C C . PRO A 1 91 ? 17.451 2.409 16.959 1.00 93.06 91 PRO A C 1
ATOM 745 O O . PRO A 1 91 ? 18.372 1.618 16.807 1.00 93.06 91 PRO A O 1
ATOM 748 N N . TYR A 1 92 ? 16.182 2.073 16.714 1.00 93.56 92 TYR A N 1
ATOM 749 C CA . TYR A 1 92 ? 15.745 0.752 16.251 1.00 93.56 92 TYR A CA 1
ATOM 750 C C . TYR A 1 92 ? 15.747 0.598 14.718 1.00 93.56 92 TYR A C 1
ATOM 752 O O . TYR A 1 92 ? 15.454 -0.478 14.192 1.00 93.56 92 TYR A O 1
ATOM 760 N N . GLY A 1 93 ? 16.060 1.658 13.968 1.00 93.50 93 GLY A N 1
ATOM 761 C CA . GLY A 1 93 ? 16.063 1.646 12.509 1.00 93.50 93 GLY A CA 1
ATOM 762 C C . GLY A 1 93 ? 14.744 1.130 11.922 1.00 93.50 93 GLY A C 1
ATOM 763 O O . GLY A 1 93 ? 13.661 1.619 12.235 1.00 93.50 93 GLY A O 1
ATOM 764 N N . LYS A 1 94 ? 14.835 0.116 11.053 1.00 94.62 94 LYS A N 1
ATOM 765 C CA . LYS A 1 94 ? 13.675 -0.534 10.416 1.00 94.62 94 LYS A CA 1
ATOM 766 C C . LYS A 1 94 ? 13.093 -1.693 11.244 1.00 94.62 94 LYS A C 1
ATOM 768 O O . LYS A 1 94 ? 12.111 -2.296 10.810 1.00 94.62 94 LYS A O 1
ATOM 773 N N . ALA A 1 95 ? 13.692 -2.051 12.381 1.00 95.94 95 ALA A N 1
ATOM 774 C CA . ALA A 1 95 ? 13.137 -3.106 13.222 1.00 95.94 95 ALA A CA 1
ATOM 775 C C . ALA A 1 95 ? 11.704 -2.728 13.651 1.00 95.94 95 ALA A C 1
ATOM 777 O O . ALA A 1 95 ? 11.441 -1.541 13.870 1.00 95.94 95 ALA A O 1
ATOM 778 N N . PRO A 1 96 ? 10.767 -3.692 13.718 1.00 97.38 96 PRO A N 1
ATOM 779 C CA . PRO A 1 96 ? 9.417 -3.419 14.191 1.00 97.38 96 PRO A CA 1
ATOM 780 C C . PRO A 1 96 ? 9.428 -2.768 15.574 1.00 97.38 96 PRO A C 1
ATOM 782 O O . PRO A 1 96 ? 10.078 -3.258 16.494 1.00 97.38 96 PRO A O 1
ATOM 785 N N . HIS A 1 97 ? 8.688 -1.677 15.709 1.00 97.75 97 HIS A N 1
ATOM 786 C CA . HIS A 1 97 ? 8.498 -0.955 16.954 1.00 97.75 97 HIS A CA 1
ATOM 787 C C . HIS A 1 97 ? 7.015 -0.617 17.113 1.00 97.75 97 HIS A C 1
ATOM 789 O O . HIS A 1 97 ? 6.394 -0.010 16.234 1.00 97.75 97 HIS A O 1
ATOM 795 N N . PHE A 1 98 ? 6.439 -1.026 18.240 1.00 97.88 98 PHE A N 1
ATOM 796 C CA . PHE A 1 98 ? 5.011 -0.913 18.521 1.00 97.88 98 PHE A CA 1
ATOM 797 C C . PHE A 1 98 ? 4.762 0.218 19.507 1.00 97.88 98 PHE A C 1
ATOM 799 O O . PHE A 1 98 ? 5.529 0.417 20.447 1.00 97.88 98 PHE A O 1
ATOM 806 N N . LYS A 1 99 ? 3.691 0.982 19.294 1.00 97.31 99 LYS A N 1
ATOM 807 C CA . LYS A 1 99 ? 3.274 1.988 20.272 1.00 97.31 99 LYS A CA 1
ATOM 808 C C . LYS A 1 99 ? 2.456 1.346 21.380 1.00 97.31 99 LYS A C 1
ATOM 810 O O . LYS A 1 99 ? 1.840 0.303 21.179 1.00 97.31 99 LYS A O 1
ATOM 815 N N . ASP A 1 100 ? 2.414 2.030 22.519 1.00 98.00 100 ASP A N 1
ATOM 816 C CA . ASP A 1 100 ? 1.571 1.650 23.647 1.00 98.00 100 ASP A CA 1
ATOM 817 C C . ASP A 1 100 ? 0.117 1.412 23.202 1.00 98.00 100 ASP A C 1
ATOM 819 O O . ASP A 1 100 ? -0.539 2.300 22.641 1.00 98.00 100 ASP A O 1
ATOM 823 N N . ILE A 1 101 ? -0.379 0.200 23.458 1.00 98.31 101 ILE A N 1
ATOM 824 C CA . ILE A 1 101 ? -1.706 -0.250 23.026 1.00 98.31 101 ILE A CA 1
ATOM 825 C C . ILE A 1 101 ? -2.790 0.633 23.653 1.00 98.31 101 ILE A C 1
ATOM 827 O O . ILE A 1 101 ? -3.759 0.994 22.980 1.00 98.31 101 ILE A O 1
ATOM 831 N N . GLY A 1 102 ? -2.623 1.021 24.923 1.00 98.25 102 GLY A N 1
ATOM 832 C CA . GLY A 1 102 ? -3.559 1.888 25.639 1.00 98.25 102 GLY A CA 1
ATOM 833 C C . GLY A 1 102 ? -3.713 3.247 24.959 1.00 98.25 102 GLY A C 1
ATOM 834 O O . GLY A 1 102 ? -4.834 3.696 24.699 1.00 98.25 102 GLY A O 1
ATOM 835 N N . LYS A 1 103 ? -2.595 3.870 24.579 1.00 97.75 103 LYS A N 1
ATOM 836 C CA . LYS A 1 103 ? -2.557 5.133 23.842 1.00 97.75 103 LYS A CA 1
ATOM 837 C C . LYS A 1 103 ? -3.200 4.998 22.467 1.00 97.75 103 LYS A C 1
ATOM 839 O O . LYS A 1 103 ? -4.021 5.846 22.111 1.00 97.75 103 LYS A O 1
ATOM 844 N N . VAL A 1 104 ? -2.891 3.943 21.707 1.00 98.31 104 VAL A N 1
ATOM 845 C CA . VAL A 1 104 ? -3.509 3.732 20.386 1.00 98.31 104 VAL A CA 1
ATOM 846 C C . VAL A 1 104 ? -5.024 3.571 20.519 1.00 98.31 104 VAL A C 1
ATOM 848 O O . VAL A 1 104 ? -5.768 4.295 19.855 1.00 98.31 104 VAL A O 1
ATOM 851 N N . LYS A 1 105 ? -5.494 2.705 21.431 1.00 98.44 105 LYS A N 1
ATOM 852 C CA . LYS A 1 105 ? -6.929 2.503 21.699 1.00 98.44 105 LYS A CA 1
ATOM 853 C C . LYS A 1 105 ? -7.610 3.798 22.131 1.00 98.44 105 LYS A C 1
ATOM 855 O O . LYS A 1 105 ? -8.698 4.092 21.650 1.00 98.44 105 LYS A O 1
ATOM 860 N N . LYS A 1 106 ? -6.980 4.592 23.001 1.00 97.88 106 LYS A N 1
ATOM 861 C CA . LYS A 1 106 ? -7.515 5.885 23.452 1.00 97.88 106 LYS A CA 1
ATOM 862 C C . LYS A 1 106 ? -7.715 6.852 22.285 1.00 97.88 106 LYS A C 1
ATOM 864 O O . LYS A 1 106 ? -8.799 7.405 22.144 1.00 97.88 106 LYS A O 1
ATOM 869 N N . HIS A 1 107 ? -6.699 7.043 21.443 1.00 97.62 107 HIS A N 1
ATOM 870 C CA . HIS A 1 107 ? -6.796 7.952 20.296 1.00 97.62 107 HIS A CA 1
ATOM 871 C C . HIS A 1 107 ? -7.796 7.452 19.251 1.00 97.62 107 HIS A C 1
ATOM 873 O O . HIS A 1 107 ? -8.537 8.259 18.697 1.00 97.62 107 HIS A O 1
ATOM 879 N N . LEU A 1 108 ? -7.851 6.139 19.009 1.00 97.69 108 LEU A N 1
ATOM 880 C CA . LEU A 1 108 ? -8.837 5.552 18.108 1.00 97.69 108 LEU A CA 1
ATOM 881 C C . LEU A 1 108 ? -10.261 5.752 18.639 1.00 97.69 108 LEU A C 1
ATOM 883 O O . LEU A 1 108 ? -11.111 6.208 17.893 1.00 97.69 108 LEU A O 1
ATOM 887 N N . LYS A 1 109 ? -10.518 5.522 19.930 1.00 97.19 109 LYS A N 1
ATOM 888 C CA . LYS A 1 109 ? -11.836 5.784 20.534 1.00 97.19 109 LYS A CA 1
ATOM 889 C C . LYS A 1 109 ? -12.257 7.251 20.427 1.00 97.19 109 LYS A C 1
ATOM 891 O O . LYS A 1 109 ? -13.406 7.510 20.102 1.00 97.19 109 LYS A O 1
ATOM 896 N N . ILE A 1 110 ? -11.336 8.195 20.648 1.00 95.75 110 ILE A N 1
ATOM 897 C CA . ILE A 1 110 ? -11.605 9.631 20.449 1.00 95.75 110 ILE A CA 1
ATOM 898 C C . ILE A 1 110 ? -11.988 9.902 18.990 1.00 95.75 110 ILE A C 1
ATOM 900 O O . ILE A 1 110 ? -12.988 10.556 18.732 1.00 95.75 110 ILE A O 1
ATOM 904 N N . PHE A 1 111 ? -11.226 9.363 18.033 1.00 95.94 111 PHE A N 1
ATOM 905 C CA . PHE A 1 111 ? -11.529 9.514 16.609 1.00 95.94 111 PHE A CA 1
ATOM 906 C C . PHE A 1 111 ? -12.923 8.985 16.256 1.00 95.94 111 PHE A C 1
ATOM 908 O O . PHE A 1 111 ? -13.692 9.697 15.626 1.00 95.94 111 PHE A O 1
ATOM 915 N N . LEU A 1 112 ? -13.248 7.764 16.686 1.00 95.19 112 LEU A N 1
ATOM 916 C CA . LEU A 1 112 ? -14.529 7.119 16.382 1.00 95.19 112 LEU A CA 1
ATOM 917 C C . LEU A 1 112 ? -15.726 7.831 17.035 1.00 95.19 112 LEU A C 1
ATOM 919 O O . LEU A 1 112 ? -16.845 7.659 16.568 1.00 95.19 112 LEU A O 1
ATOM 923 N N . ALA A 1 113 ? -15.502 8.587 18.115 1.00 93.50 113 ALA A N 1
ATOM 924 C CA . ALA A 1 113 ? -16.543 9.335 18.815 1.00 93.50 113 ALA A CA 1
ATOM 925 C C . ALA A 1 113 ? -16.730 10.767 18.286 1.00 93.50 113 ALA A C 1
ATOM 927 O O . ALA A 1 113 ? -17.833 11.294 18.356 1.00 93.50 113 ALA A O 1
ATOM 928 N N . GLU A 1 114 ? -15.663 11.413 17.805 1.00 91.31 114 GLU A N 1
ATOM 929 C CA . GLU A 1 114 ? -15.688 12.834 17.422 1.00 91.31 114 GLU A CA 1
ATOM 930 C C . GLU A 1 114 ? -15.764 13.071 15.904 1.00 91.31 114 GLU A C 1
ATOM 932 O O . GLU A 1 114 ? -15.999 14.204 15.484 1.00 91.31 114 GLU A O 1
ATOM 937 N N . VAL A 1 115 ? -15.524 12.055 15.066 1.00 89.25 115 VAL A N 1
ATOM 938 C CA . VAL A 1 115 ? -15.495 12.196 13.601 1.00 89.25 115 VAL A CA 1
ATOM 939 C C . VAL A 1 115 ? -16.733 11.571 12.973 1.00 89.25 115 VAL A C 1
ATOM 941 O O . VAL A 1 115 ? -16.807 10.366 12.813 1.00 89.25 115 VAL A O 1
ATOM 944 N N . ASP A 1 116 ? -17.668 12.395 12.506 1.00 86.38 116 ASP A N 1
ATOM 945 C CA . ASP A 1 116 ? -18.891 11.884 11.863 1.00 86.38 116 ASP A CA 1
ATOM 946 C C . ASP A 1 116 ? -18.674 11.458 10.401 1.00 86.38 116 ASP A C 1
ATOM 948 O O . ASP A 1 116 ? -19.417 10.649 9.847 1.00 86.38 116 ASP A O 1
ATOM 952 N N . THR A 1 117 ? -17.657 12.017 9.735 1.00 86.00 117 THR A N 1
ATOM 953 C CA . THR A 1 117 ? -17.377 11.724 8.323 1.00 86.00 117 THR A CA 1
ATOM 954 C C . THR A 1 117 ? -16.752 10.328 8.180 1.00 86.00 117 THR A C 1
ATOM 956 O O . THR A 1 117 ? -15.670 10.098 8.734 1.00 86.00 117 THR A O 1
ATOM 959 N N . PRO A 1 118 ? -17.345 9.404 7.394 1.00 91.50 118 PRO A N 1
ATOM 960 C CA . PRO A 1 118 ? -16.750 8.097 7.127 1.00 91.50 118 PRO A CA 1
ATOM 961 C C . PRO A 1 118 ? -15.317 8.239 6.605 1.00 91.50 118 PRO A C 1
ATOM 963 O O . PRO A 1 118 ? -15.044 8.986 5.666 1.00 91.50 118 PRO A O 1
ATOM 966 N N . CYS A 1 119 ? -14.384 7.516 7.218 1.00 93.38 119 CYS A N 1
ATOM 967 C CA . CYS A 1 119 ? -12.958 7.619 6.914 1.00 93.38 119 CYS A CA 1
ATOM 968 C C . CYS A 1 119 ? -12.354 6.232 6.728 1.00 93.38 119 CYS A C 1
ATOM 970 O O . CYS A 1 119 ? -12.786 5.276 7.369 1.00 93.38 119 CYS A O 1
ATOM 972 N N . LEU A 1 120 ? -11.312 6.155 5.900 1.00 96.19 120 LEU A N 1
ATOM 973 C CA . LEU A 1 120 ? -10.466 4.975 5.760 1.00 96.19 120 LEU A CA 1
ATOM 974 C C . LEU A 1 120 ? -9.117 5.233 6.444 1.00 96.19 120 LEU A C 1
ATOM 976 O O . LEU A 1 120 ? -8.335 6.067 5.989 1.00 96.19 120 LEU A O 1
ATOM 980 N N . LEU A 1 121 ? -8.857 4.527 7.542 1.00 98.19 121 LEU A N 1
ATOM 981 C CA . LEU A 1 121 ? -7.634 4.627 8.337 1.00 98.19 121 LEU A CA 1
ATOM 982 C C . LEU A 1 121 ? -6.548 3.712 7.753 1.00 98.19 121 LEU A C 1
ATOM 984 O O . LEU A 1 121 ? -6.611 2.493 7.900 1.00 98.19 121 LEU A O 1
ATOM 988 N N . ASN A 1 122 ? -5.535 4.279 7.099 1.00 98.56 122 ASN A N 1
ATOM 989 C CA . ASN A 1 122 ? -4.388 3.534 6.582 1.00 98.56 122 ASN A CA 1
ATOM 990 C C . ASN A 1 122 ? -3.455 3.113 7.724 1.00 98.56 122 ASN A C 1
ATOM 992 O O . ASN A 1 122 ? -2.801 3.951 8.343 1.00 98.56 122 ASN A O 1
ATOM 996 N N . SER A 1 123 ? -3.372 1.808 7.976 1.00 98.50 123 SER A N 1
ATOM 997 C CA . SER A 1 123 ? -2.558 1.237 9.056 1.00 98.50 123 SER A CA 1
ATOM 998 C C . SER A 1 123 ? -1.153 0.781 8.636 1.00 98.50 123 SER A C 1
ATOM 1000 O O . SER A 1 123 ? -0.413 0.275 9.478 1.00 98.50 123 SER A O 1
ATOM 1002 N N . GLY A 1 124 ? -0.783 0.944 7.360 1.00 97.56 124 GLY A N 1
ATOM 1003 C CA . GLY A 1 124 ? 0.445 0.392 6.770 1.00 97.56 124 GLY A CA 1
ATOM 1004 C C . GLY A 1 124 ? 1.377 1.425 6.126 1.00 97.56 124 GLY A C 1
ATOM 1005 O O . GLY A 1 124 ? 2.222 1.068 5.311 1.00 97.56 124 GLY A O 1
ATOM 1006 N N . GLU A 1 125 ? 1.239 2.715 6.452 1.00 95.88 125 GLU A N 1
ATOM 1007 C CA . GLU A 1 125 ? 2.088 3.777 5.875 1.00 95.88 125 GLU A CA 1
ATOM 1008 C C . GLU A 1 125 ? 3.508 3.821 6.468 1.00 95.88 125 GLU A C 1
ATOM 1010 O O . GLU A 1 125 ? 4.420 4.344 5.840 1.00 95.88 125 GLU A O 1
ATOM 1015 N N . LEU A 1 126 ? 3.747 3.297 7.674 1.00 96.69 126 LEU A N 1
ATOM 1016 C CA . LEU A 1 126 ? 5.094 3.260 8.281 1.00 96.69 126 LEU A CA 1
ATOM 1017 C C . LEU A 1 126 ? 5.495 1.872 8.794 1.00 96.69 126 LEU A C 1
ATOM 1019 O O . LEU A 1 126 ? 6.532 1.731 9.444 1.00 96.69 126 LEU A O 1
ATOM 1023 N N . CYS A 1 127 ? 4.695 0.853 8.492 1.00 98.00 127 CYS A N 1
ATOM 1024 C CA . CYS A 1 127 ? 4.924 -0.543 8.847 1.00 98.00 127 CYS A CA 1
ATOM 1025 C C . CYS A 1 127 ? 4.182 -1.466 7.870 1.00 98.00 127 CYS A C 1
ATOM 1027 O O . CYS A 1 127 ? 3.410 -0.995 7.041 1.00 98.00 127 CYS A O 1
ATOM 1029 N N . ASP A 1 128 ? 4.403 -2.775 7.968 1.00 98.56 128 ASP A N 1
ATOM 1030 C CA . ASP A 1 128 ? 3.434 -3.730 7.419 1.00 98.56 128 ASP A CA 1
ATOM 1031 C C . ASP A 1 128 ? 2.277 -3.868 8.417 1.00 98.56 128 ASP A C 1
ATOM 1033 O O . ASP A 1 128 ? 2.535 -4.101 9.597 1.00 98.56 128 ASP A O 1
ATOM 1037 N N . SER A 1 129 ? 1.020 -3.734 7.981 1.00 98.62 129 SER A N 1
ATOM 1038 C CA . SER A 1 129 ? -0.138 -3.752 8.890 1.00 98.62 129 SER A CA 1
ATOM 1039 C C . SER A 1 129 ? -0.257 -5.031 9.723 1.00 98.62 129 SER A C 1
ATOM 1041 O O . SER A 1 129 ? -0.867 -4.995 10.787 1.00 98.62 129 SER A O 1
ATOM 1043 N N . LEU A 1 130 ? 0.321 -6.145 9.264 1.00 98.56 130 LEU A N 1
ATOM 1044 C CA . LEU A 1 130 ? 0.285 -7.433 9.956 1.00 98.56 130 LEU A CA 1
ATOM 1045 C C . LEU A 1 130 ? 1.612 -7.764 10.655 1.00 98.56 130 LEU A C 1
ATOM 1047 O O . LEU A 1 130 ? 1.841 -8.900 11.066 1.00 98.56 130 LEU A O 1
ATOM 1051 N N . VAL A 1 131 ? 2.513 -6.790 10.829 1.00 97.94 131 VAL A N 1
ATOM 1052 C CA . VAL A 1 131 ? 3.860 -7.023 11.381 1.00 97.94 131 VAL A CA 1
ATOM 1053 C C . VAL A 1 131 ? 3.843 -7.729 12.748 1.00 97.94 131 VAL A C 1
ATOM 1055 O O . VAL A 1 131 ? 4.728 -8.543 13.010 1.00 97.94 131 VAL A O 1
ATOM 1058 N N . ALA A 1 132 ? 2.813 -7.493 13.568 1.00 97.75 132 ALA A N 1
ATOM 1059 C CA . ALA A 1 132 ? 2.688 -7.996 14.938 1.00 97.75 132 ALA A CA 1
ATOM 1060 C C . ALA A 1 132 ? 1.708 -9.176 15.106 1.00 97.75 132 ALA A C 1
ATOM 1062 O O . ALA A 1 132 ? 1.400 -9.547 16.240 1.00 97.75 132 ALA A O 1
ATOM 1063 N N . GLU A 1 133 ? 1.190 -9.761 14.019 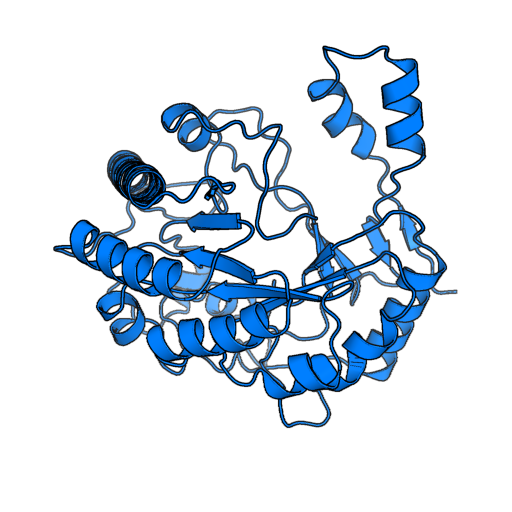1.00 97.06 133 GLU A N 1
ATOM 1064 C CA . GLU A 1 133 ? 0.213 -10.856 14.127 1.00 97.06 133 GLU A CA 1
ATOM 1065 C C . GLU A 1 133 ? 0.786 -12.068 14.875 1.00 97.06 133 GLU A C 1
ATOM 1067 O O . GLU A 1 133 ? 1.929 -12.468 14.647 1.00 97.06 133 GLU A O 1
ATOM 1072 N N . GLY A 1 134 ? -0.004 -12.639 15.789 1.00 93.94 134 GLY A N 1
ATOM 1073 C CA . GLY A 1 134 ? 0.437 -13.700 16.705 1.00 93.94 134 GLY A CA 1
ATOM 1074 C C . GLY A 1 134 ? 1.139 -13.211 17.981 1.00 93.94 134 GLY A C 1
ATOM 1075 O O . GLY A 1 134 ? 1.639 -14.032 18.739 1.00 93.94 134 GLY A O 1
ATOM 1076 N N . SER A 1 135 ? 1.179 -11.898 18.237 1.00 96.50 135 SER A N 1
ATOM 1077 C CA . SER A 1 135 ? 1.701 -11.311 19.483 1.00 96.50 135 SER A CA 1
ATOM 1078 C C . SER A 1 135 ? 0.638 -10.489 20.220 1.00 96.50 135 SER A C 1
ATOM 1080 O O . SER A 1 135 ? -0.439 -10.212 19.685 1.00 96.50 135 SER A O 1
ATOM 1082 N N . GLU A 1 136 ? 0.951 -10.039 21.438 1.00 96.69 136 GLU A N 1
ATOM 1083 C CA . GLU A 1 136 ? 0.109 -9.109 22.206 1.00 96.69 136 GLU A CA 1
ATOM 1084 C C . GLU A 1 136 ? -0.130 -7.766 21.488 1.00 96.69 136 GLU A C 1
ATOM 1086 O O . GLU A 1 136 ? -1.168 -7.137 21.692 1.00 96.69 136 GLU A O 1
ATOM 1091 N N . PHE A 1 137 ? 0.774 -7.366 20.584 1.00 97.62 137 PHE A N 1
ATOM 1092 C CA . PHE A 1 137 ? 0.689 -6.123 19.812 1.00 97.62 137 PHE A CA 1
ATOM 1093 C C . PHE A 1 137 ? -0.104 -6.255 18.502 1.00 97.62 137 PHE A C 1
ATOM 1095 O O . PHE A 1 137 ? -0.153 -5.292 17.742 1.00 97.62 137 PHE A O 1
ATOM 1102 N N . SER A 1 138 ? -0.717 -7.412 18.214 1.00 97.81 138 SER A N 1
ATOM 1103 C CA . SER A 1 138 ? -1.494 -7.652 16.983 1.00 97.81 138 SER A CA 1
ATOM 1104 C C . SER A 1 138 ? -2.479 -6.510 16.685 1.00 97.81 138 SER A C 1
ATOM 1106 O O . SER A 1 138 ? -3.264 -6.108 17.554 1.00 97.81 138 SER A O 1
ATOM 1108 N N . LEU A 1 139 ? -2.446 -5.994 15.448 1.00 98.50 139 LEU A N 1
ATOM 1109 C CA . LEU A 1 139 ? -3.369 -4.950 15.002 1.00 98.50 139 LEU A CA 1
ATOM 1110 C C . LEU A 1 139 ? -4.788 -5.501 14.936 1.00 98.50 139 LEU A C 1
ATOM 1112 O O . LEU A 1 139 ? -5.731 -4.829 15.365 1.00 98.50 139 LEU A O 1
ATOM 1116 N N . THR A 1 140 ? -4.922 -6.724 14.417 1.00 98.50 140 THR A N 1
ATOM 1117 C CA . THR A 1 140 ? -6.225 -7.349 14.204 1.00 98.50 140 THR A CA 1
ATOM 1118 C C . THR A 1 140 ? -6.982 -7.505 15.521 1.00 98.50 140 THR A C 1
ATOM 1120 O O . THR A 1 140 ? -8.088 -6.983 15.664 1.00 98.50 140 THR A O 1
ATOM 1123 N N . ARG A 1 141 ? -6.333 -8.098 16.530 1.00 98.25 141 ARG A N 1
ATOM 1124 C CA . ARG A 1 141 ? -6.898 -8.334 17.866 1.00 98.25 141 ARG A CA 1
ATOM 1125 C C . ARG A 1 141 ? -7.199 -7.050 18.632 1.00 98.25 141 ARG A C 1
ATOM 1127 O O . ARG A 1 141 ? -8.195 -6.974 19.348 1.00 98.25 141 ARG A O 1
ATOM 1134 N N . ASN A 1 142 ? -6.331 -6.043 18.539 1.00 98.50 142 ASN A N 1
ATOM 1135 C CA . ASN A 1 142 ? -6.443 -4.865 19.399 1.00 98.50 142 ASN A CA 1
ATOM 1136 C C . ASN A 1 142 ? -7.348 -3.763 18.851 1.00 98.50 142 ASN A C 1
ATOM 1138 O O . ASN A 1 142 ? -7.894 -3.000 19.654 1.00 98.50 142 ASN A O 1
ATOM 1142 N N . TYR A 1 143 ? -7.474 -3.634 17.529 1.00 98.56 143 TYR A N 1
ATOM 1143 C CA . TYR A 1 143 ? -8.067 -2.438 16.928 1.00 98.56 143 TYR A CA 1
ATOM 1144 C C . TYR A 1 143 ? -9.264 -2.721 16.017 1.00 98.56 143 TYR A C 1
ATOM 1146 O O . TYR A 1 143 ? -10.160 -1.880 15.980 1.00 98.56 143 TYR A O 1
ATOM 1154 N N . LEU A 1 144 ? -9.350 -3.880 15.345 1.00 98.50 144 LEU A N 1
ATOM 1155 C CA . LEU A 1 144 ? -10.511 -4.196 14.491 1.00 98.50 144 LEU A CA 1
ATOM 1156 C C . LEU A 1 144 ? -11.841 -4.233 15.260 1.00 98.50 144 LEU A C 1
ATOM 1158 O O . LEU A 1 144 ? -12.789 -3.601 14.787 1.00 98.50 144 LEU A O 1
ATOM 1162 N N . PRO A 1 145 ? -11.927 -4.839 16.467 1.00 98.25 145 PRO A N 1
ATOM 1163 C CA . PRO A 1 145 ? -13.184 -4.879 17.213 1.00 98.25 145 PRO A CA 1
ATOM 1164 C C . PRO A 1 145 ? -13.731 -3.492 17.569 1.00 98.25 145 PRO A C 1
ATOM 1166 O O . PRO A 1 145 ? -14.940 -3.320 17.699 1.00 98.25 145 PRO A O 1
ATOM 1169 N N . LEU A 1 146 ? -12.857 -2.484 17.696 1.00 98.25 146 LEU A N 1
ATOM 1170 C CA . LEU A 1 146 ? -13.258 -1.118 18.044 1.00 98.25 146 LEU A CA 1
ATOM 1171 C C . LEU A 1 146 ? -14.019 -0.412 16.916 1.00 98.25 146 LEU A C 1
ATOM 1173 O O . LEU A 1 146 ? -14.721 0.551 17.194 1.00 98.25 146 LEU A O 1
ATOM 1177 N N . LEU A 1 147 ? -13.891 -0.869 15.667 1.00 97.69 147 LEU A N 1
ATOM 1178 C CA . LEU A 1 147 ? -14.583 -0.276 14.517 1.00 97.69 147 LEU A CA 1
ATOM 1179 C C . LEU A 1 147 ? -16.020 -0.790 14.351 1.00 97.69 147 LEU A C 1
ATOM 1181 O O . LEU A 1 147 ? -16.763 -0.246 13.532 1.00 97.69 147 LEU A O 1
ATOM 1185 N N . SER A 1 148 ? -16.419 -1.833 15.088 1.00 95.25 148 SER A N 1
ATOM 1186 C CA . SER A 1 148 ? -17.760 -2.413 14.987 1.00 95.25 148 SER A CA 1
ATOM 1187 C C . SER A 1 148 ? -18.842 -1.373 15.289 1.00 95.25 148 SER A C 1
ATOM 1189 O O . SER A 1 148 ? -18.749 -0.636 16.267 1.00 95.25 148 SER A O 1
ATOM 1191 N N . GLY A 1 149 ? -19.860 -1.292 14.429 1.00 92.81 149 GLY A N 1
ATOM 1192 C CA . GLY A 1 149 ? -20.945 -0.310 14.546 1.00 92.81 149 GLY A CA 1
ATOM 1193 C C . GLY A 1 149 ? -20.581 1.120 14.130 1.00 92.81 149 GLY A C 1
ATOM 1194 O O . GLY A 1 149 ? -21.447 1.988 14.158 1.00 92.81 149 GLY A O 1
ATOM 1195 N N . THR A 1 150 ? -19.339 1.378 13.713 1.00 95.38 150 THR A N 1
ATOM 1196 C CA . THR A 1 150 ? -18.904 2.705 13.251 1.00 95.38 150 THR A CA 1
ATOM 1197 C C . THR A 1 150 ? -18.971 2.812 11.722 1.00 95.38 150 THR A C 1
ATOM 1199 O O . THR A 1 150 ? -18.863 1.794 11.030 1.00 95.38 150 THR A O 1
ATOM 1202 N N . PRO A 1 151 ? -19.099 4.027 11.155 1.00 93.81 151 PRO A N 1
ATOM 1203 C CA . PRO A 1 151 ? -19.033 4.227 9.706 1.00 93.81 151 PRO A CA 1
ATOM 1204 C C . PRO A 1 151 ? -17.592 4.211 9.167 1.00 93.81 151 PRO A C 1
ATOM 1206 O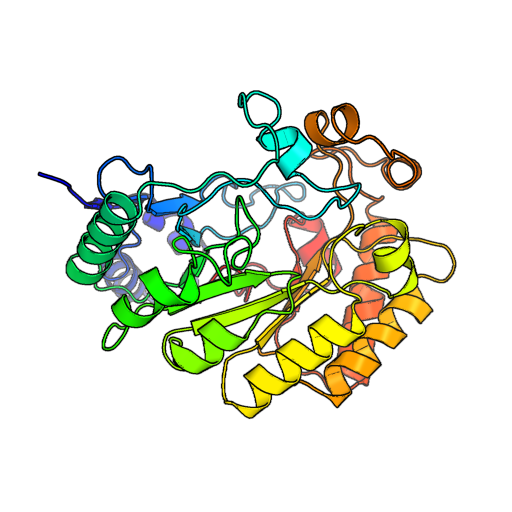 O . PRO A 1 151 ? -17.372 4.321 7.958 1.00 93.81 151 PRO A O 1
ATOM 1209 N N . HIS A 1 152 ? -16.592 4.127 10.047 1.00 96.75 152 HIS A N 1
ATOM 1210 C CA . HIS A 1 152 ? -15.191 4.157 9.660 1.00 96.75 152 HIS A CA 1
ATOM 1211 C C . HIS A 1 152 ? -14.689 2.773 9.284 1.00 96.75 152 HIS A C 1
ATOM 1213 O O . HIS A 1 152 ? -15.157 1.737 9.756 1.00 96.75 152 HIS A O 1
ATOM 1219 N N . ARG A 1 153 ? -13.674 2.778 8.430 1.0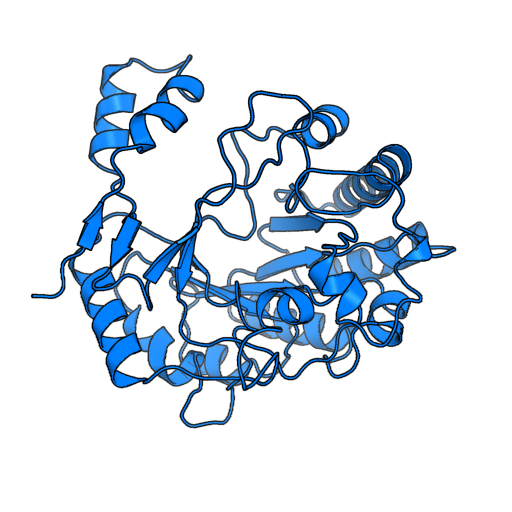0 98.12 153 ARG A N 1
ATOM 1220 C CA . ARG A 1 153 ? -13.013 1.574 7.957 1.00 98.12 153 ARG A CA 1
ATOM 1221 C C . ARG A 1 153 ? -11.525 1.678 8.227 1.00 98.12 153 ARG A C 1
ATOM 1223 O O . ARG A 1 153 ? -10.955 2.769 8.263 1.00 98.12 153 ARG A O 1
ATOM 1230 N N . ILE A 1 154 ? -10.876 0.538 8.367 1.00 98.69 154 ILE A N 1
ATOM 1231 C CA . ILE A 1 154 ? -9.423 0.428 8.426 1.00 98.69 154 ILE A CA 1
ATOM 1232 C C . ILE A 1 154 ? -8.913 -0.261 7.169 1.00 98.69 154 ILE A C 1
ATOM 1234 O O . ILE A 1 154 ? -9.479 -1.246 6.695 1.00 98.69 154 ILE A O 1
ATOM 1238 N N . LEU A 1 155 ? -7.836 0.287 6.621 1.00 98.88 155 LEU A N 1
ATOM 1239 C CA . LEU A 1 155 ? -7.098 -0.293 5.517 1.00 98.88 155 LEU A CA 1
ATOM 1240 C C . LEU A 1 155 ? -5.879 -1.022 6.075 1.00 98.88 155 LEU A C 1
ATOM 1242 O O . LEU A 1 155 ? -4.972 -0.402 6.642 1.00 98.88 155 LEU A O 1
ATOM 1246 N N . ILE A 1 156 ? -5.856 -2.334 5.877 1.00 98.88 156 ILE A N 1
ATOM 1247 C CA . ILE A 1 156 ? -4.700 -3.197 6.106 1.00 98.88 156 ILE A CA 1
ATOM 1248 C C . ILE A 1 156 ? -3.882 -3.202 4.816 1.00 98.88 156 ILE A C 1
ATOM 1250 O O . ILE A 1 156 ? -4.399 -3.569 3.767 1.00 98.88 156 ILE A O 1
ATOM 1254 N N . VAL A 1 157 ? -2.616 -2.793 4.867 1.00 98.69 157 VAL A N 1
ATOM 1255 C CA . VAL A 1 157 ? -1.684 -2.857 3.733 1.00 98.69 157 VAL A CA 1
ATOM 1256 C C . VAL A 1 157 ? -0.572 -3.825 4.101 1.00 98.69 157 VAL A C 1
ATOM 1258 O O . VAL A 1 157 ? 0.155 -3.593 5.066 1.00 98.69 157 VAL A O 1
ATOM 1261 N N . THR A 1 158 ? -0.443 -4.923 3.358 1.00 98.75 158 THR A N 1
ATOM 1262 C CA . THR A 1 158 ? 0.444 -6.011 3.784 1.00 98.75 158 THR A CA 1
ATOM 1263 C C . THR A 1 158 ? 1.078 -6.785 2.628 1.00 98.75 158 THR A C 1
ATOM 1265 O O . THR A 1 158 ? 0.561 -6.818 1.507 1.00 98.75 158 THR A O 1
ATOM 1268 N N . LYS A 1 159 ? 2.235 -7.390 2.904 1.00 98.81 159 LYS A N 1
ATOM 1269 C CA . LYS A 1 159 ? 2.821 -8.512 2.149 1.00 98.81 159 LYS A CA 1
ATOM 1270 C C . LYS A 1 159 ? 2.704 -9.845 2.900 1.00 98.81 159 LYS A C 1
ATOM 1272 O O . LYS A 1 159 ? 3.137 -10.865 2.379 1.00 98.81 159 LYS A O 1
ATOM 1277 N N . ASP A 1 160 ? 2.196 -9.827 4.126 1.00 98.44 160 ASP A N 1
ATOM 1278 C CA . ASP A 1 160 ? 2.092 -10.980 5.011 1.00 98.44 160 ASP A CA 1
ATOM 1279 C C . ASP A 1 160 ? 0.886 -11.865 4.657 1.00 98.44 160 ASP A C 1
ATOM 1281 O O . ASP A 1 160 ? -0.066 -11.423 4.015 1.00 98.44 160 ASP A O 1
ATOM 1285 N N . THR A 1 161 ? 0.928 -13.117 5.102 1.00 98.62 161 THR A N 1
ATOM 1286 C CA . THR A 1 161 ? -0.103 -14.138 4.855 1.00 98.62 161 THR A CA 1
ATOM 1287 C C . THR A 1 161 ? -0.806 -14.582 6.139 1.00 98.62 161 THR A C 1
ATOM 1289 O O . THR A 1 161 ? -1.755 -15.362 6.081 1.00 98.62 161 THR A O 1
ATOM 1292 N N . ARG A 1 162 ? -0.398 -14.060 7.307 1.00 98.44 162 ARG A N 1
ATOM 1293 C CA . ARG A 1 162 ? -1.027 -14.320 8.616 1.00 98.44 162 ARG A CA 1
ATOM 1294 C C . ARG A 1 162 ? -2.359 -13.578 8.765 1.00 98.44 162 ARG A C 1
ATOM 1296 O O . ARG A 1 162 ? -2.489 -12.641 9.544 1.00 98.44 162 ARG A O 1
ATOM 1303 N N . ILE A 1 163 ? -3.354 -14.010 7.998 1.00 98.50 163 ILE A N 1
ATOM 1304 C CA . ILE A 1 163 ? -4.674 -13.369 7.890 1.00 98.50 163 ILE A CA 1
ATOM 1305 C C . ILE A 1 163 ? -5.682 -13.812 8.956 1.00 98.50 163 ILE A C 1
ATOM 1307 O O . ILE A 1 163 ? -6.788 -13.283 8.988 1.00 98.50 163 ILE A O 1
ATOM 1311 N N . GLN A 1 164 ? -5.330 -14.771 9.816 1.00 98.44 164 GLN A N 1
ATOM 1312 C CA . GLN A 1 164 ? -6.279 -15.395 10.742 1.00 98.44 164 GLN A CA 1
ATOM 1313 C C . GLN A 1 164 ? -6.982 -14.368 11.641 1.00 98.44 164 GLN A C 1
ATOM 1315 O O . GLN A 1 164 ? -8.204 -14.367 11.735 1.00 98.44 164 GLN A O 1
ATOM 1320 N N . GLY A 1 165 ? -6.239 -13.407 12.194 1.00 98.44 165 GLY A N 1
ATOM 1321 C CA . GLY A 1 165 ? -6.836 -12.355 13.014 1.00 98.44 165 GLY A CA 1
ATOM 1322 C C . GLY A 1 165 ? -7.784 -11.424 12.242 1.00 98.44 165 GLY A C 1
ATOM 1323 O O . GLY A 1 165 ? -8.701 -10.859 12.833 1.00 98.44 165 GLY A O 1
ATOM 1324 N N . ILE A 1 166 ? -7.625 -11.280 10.918 1.00 98.69 166 ILE A N 1
ATOM 1325 C CA . ILE A 1 166 ? -8.587 -10.538 10.083 1.00 98.69 166 ILE A CA 1
ATOM 1326 C C . ILE A 1 166 ? -9.911 -11.304 10.009 1.00 98.69 166 ILE A C 1
ATOM 1328 O O . ILE A 1 166 ? -10.963 -10.689 10.140 1.00 98.69 166 ILE A O 1
ATOM 1332 N N . LEU A 1 167 ? -9.858 -12.626 9.828 1.00 98.50 167 LEU A N 1
ATOM 1333 C CA . LEU A 1 167 ? -11.048 -13.480 9.778 1.00 98.50 167 LEU A CA 1
ATOM 1334 C C . LEU A 1 167 ? -11.769 -13.533 11.134 1.00 98.50 167 LEU A C 1
ATOM 1336 O O . LEU A 1 167 ? -12.993 -13.534 11.175 1.00 98.50 167 LEU A O 1
ATOM 1340 N N . GLU A 1 168 ? -11.016 -13.546 12.236 1.00 98.12 168 GLU A N 1
ATOM 1341 C CA . GLU A 1 168 ? -11.561 -13.667 13.596 1.00 98.12 168 GLU A CA 1
ATOM 1342 C C . GLU A 1 168 ? -12.092 -12.351 14.175 1.00 98.12 168 GLU A C 1
ATOM 1344 O O . GLU A 1 168 ? -13.052 -12.350 14.945 1.00 98.12 168 GLU A O 1
ATOM 1349 N N . HIS A 1 169 ? -11.444 -11.225 13.866 1.00 98.25 169 HIS A N 1
ATOM 1350 C CA . HIS A 1 169 ? -11.718 -9.941 14.523 1.00 98.25 169 HIS A CA 1
ATOM 1351 C C . HIS A 1 169 ? -12.167 -8.838 13.563 1.00 98.25 169 HIS A C 1
ATOM 1353 O O . HIS A 1 169 ? -12.646 -7.792 14.008 1.00 98.25 169 HIS A O 1
ATOM 1359 N N . GLY A 1 170 ? -11.983 -9.036 12.259 1.00 97.38 170 GLY A N 1
ATOM 1360 C CA . GLY A 1 170 ? -12.398 -8.101 11.226 1.00 97.38 170 GLY A CA 1
ATOM 1361 C C . GLY A 1 170 ? -13.856 -8.271 10.816 1.00 97.38 170 GLY A C 1
ATOM 1362 O O . GLY A 1 170 ? -14.520 -9.257 11.114 1.00 97.38 170 GLY A O 1
ATOM 1363 N N . SER A 1 171 ? -14.354 -7.283 10.078 1.00 97.94 171 SER A N 1
ATOM 1364 C CA . SER A 1 171 ? -15.647 -7.352 9.398 1.00 97.94 171 SER A CA 1
ATOM 1365 C C . SER A 1 171 ? -15.511 -6.779 7.989 1.00 97.94 171 SER A C 1
ATOM 1367 O O . SER A 1 171 ? -14.898 -5.715 7.846 1.00 97.94 171 SER A O 1
ATOM 1369 N N . PRO A 1 172 ? -16.131 -7.385 6.958 1.00 97.56 172 PRO A N 1
ATOM 1370 C CA . PRO A 1 172 ? -16.171 -6.824 5.605 1.00 97.56 172 PRO A CA 1
ATOM 1371 C C . PRO A 1 172 ? -16.653 -5.366 5.528 1.00 97.56 172 PRO A C 1
ATOM 1373 O O . PRO A 1 172 ? -16.214 -4.596 4.671 1.00 97.56 172 PRO A O 1
ATOM 1376 N N . LYS A 1 173 ? -17.526 -4.956 6.462 1.00 97.25 173 LYS A N 1
ATOM 1377 C CA . LYS A 1 173 ? -18.054 -3.585 6.535 1.00 97.25 173 LYS A CA 1
ATOM 1378 C C . LYS A 1 173 ? -16.985 -2.575 6.953 1.00 97.25 173 LYS A C 1
ATOM 1380 O O . LYS A 1 173 ? -16.943 -1.469 6.422 1.00 97.25 173 LYS A O 1
ATOM 1385 N N . THR A 1 174 ? -16.096 -2.958 7.866 1.00 98.06 174 THR A N 1
ATOM 1386 C CA . THR A 1 174 ? -15.146 -2.047 8.525 1.00 98.06 174 THR A CA 1
ATOM 1387 C C . THR A 1 174 ? -13.692 -2.300 8.139 1.00 98.06 174 THR A C 1
ATOM 1389 O O . THR A 1 174 ? -12.821 -1.519 8.506 1.00 98.06 174 THR A O 1
ATOM 1392 N N . THR A 1 175 ? -13.393 -3.364 7.393 1.00 98.69 175 THR A N 1
ATOM 1393 C CA . THR A 1 175 ? -12.021 -3.775 7.070 1.00 98.69 175 THR A CA 1
ATOM 1394 C C . THR A 1 175 ? -11.828 -3.905 5.564 1.00 98.69 175 THR A C 1
ATOM 1396 O O . THR A 1 175 ? -12.562 -4.621 4.888 1.00 98.69 175 THR A O 1
ATOM 1399 N N . VAL A 1 176 ? -10.810 -3.219 5.049 1.00 98.75 176 VAL A N 1
ATOM 1400 C CA . VAL A 1 176 ? -10.325 -3.329 3.669 1.00 98.75 176 VAL A CA 1
ATOM 1401 C C . VAL A 1 176 ? -8.927 -3.917 3.704 1.00 98.75 176 VAL A C 1
ATOM 1403 O O . VAL A 1 176 ? -8.090 -3.458 4.485 1.00 98.75 176 VAL A O 1
ATOM 1406 N N . VAL A 1 177 ? -8.636 -4.876 2.828 1.00 98.88 177 VAL A N 1
ATOM 1407 C CA . VAL A 1 177 ? -7.308 -5.494 2.758 1.00 98.88 177 VAL A CA 1
ATOM 1408 C C . VAL A 1 177 ? -6.657 -5.190 1.418 1.00 98.88 177 VAL A C 1
ATOM 1410 O O . VAL A 1 177 ? -7.168 -5.534 0.364 1.00 98.88 177 VAL A O 1
ATOM 1413 N N . SER A 1 178 ? -5.498 -4.545 1.463 1.00 98.81 178 SER A N 1
ATOM 1414 C CA . SER A 1 178 ? -4.642 -4.244 0.324 1.00 98.81 178 SER A CA 1
ATOM 1415 C C . SER A 1 178 ? -3.409 -5.139 0.345 1.00 98.81 178 SER A C 1
ATOM 1417 O O . SER A 1 178 ? -2.444 -4.851 1.063 1.00 98.81 178 SER A O 1
ATOM 1419 N N . ILE A 1 179 ? -3.376 -6.161 -0.507 1.00 98.81 179 ILE A N 1
ATOM 1420 C CA . ILE A 1 179 ? -2.175 -6.983 -0.675 1.00 98.81 179 ILE A CA 1
ATOM 1421 C C . ILE A 1 179 ? -1.187 -6.331 -1.643 1.00 98.81 179 ILE A C 1
ATOM 1423 O O . ILE A 1 179 ? -1.559 -5.774 -2.677 1.00 98.81 179 ILE A O 1
ATOM 1427 N N . SER A 1 180 ? 0.099 -6.392 -1.304 1.00 98.75 180 SER A N 1
ATOM 1428 C CA . SER A 1 180 ? 1.177 -5.993 -2.209 1.00 98.75 180 SER A CA 1
ATOM 1429 C C . SER A 1 180 ? 1.754 -7.218 -2.912 1.00 98.75 180 SER A C 1
ATOM 1431 O O . SER A 1 180 ? 2.307 -8.112 -2.263 1.00 98.75 180 SER A O 1
ATOM 1433 N N . ILE A 1 181 ? 1.685 -7.225 -4.237 1.00 98.75 181 ILE A N 1
ATOM 1434 C CA . ILE A 1 181 ? 2.245 -8.272 -5.095 1.00 98.75 181 ILE A CA 1
ATOM 1435 C C . ILE A 1 181 ? 3.272 -7.675 -6.056 1.00 98.75 181 ILE A C 1
ATOM 1437 O O . ILE A 1 181 ? 3.368 -6.459 -6.225 1.00 98.75 181 ILE A O 1
ATOM 1441 N N . ASN A 1 182 ? 4.051 -8.544 -6.685 1.00 98.62 182 ASN A N 1
ATOM 1442 C CA . ASN A 1 182 ? 5.003 -8.185 -7.726 1.00 98.62 182 ASN A CA 1
ATOM 1443 C C . ASN A 1 182 ? 5.109 -9.343 -8.726 1.00 98.62 182 ASN A C 1
ATOM 1445 O O . ASN A 1 182 ? 4.561 -10.413 -8.466 1.00 98.62 182 ASN A O 1
ATOM 1449 N N . ALA A 1 183 ? 5.827 -9.167 -9.835 1.00 98.69 183 ALA A N 1
ATOM 1450 C CA . ALA A 1 183 ? 6.216 -10.310 -10.659 1.00 98.69 183 ALA A CA 1
ATOM 1451 C C . ALA A 1 183 ? 7.001 -11.329 -9.806 1.00 98.69 183 ALA A C 1
ATOM 1453 O O . ALA A 1 183 ? 7.768 -10.931 -8.923 1.00 98.69 183 ALA A O 1
ATOM 1454 N N . PHE A 1 184 ? 6.802 -12.631 -10.044 1.00 98.69 184 PHE A N 1
ATOM 1455 C CA . PHE A 1 184 ? 7.339 -13.694 -9.182 1.00 98.69 184 PHE A CA 1
ATOM 1456 C C . PHE A 1 184 ? 8.863 -13.603 -9.020 1.00 98.69 184 PHE A C 1
ATOM 1458 O O . PHE A 1 184 ? 9.358 -13.511 -7.897 1.00 98.69 184 PHE A O 1
ATOM 1465 N N . ASN A 1 185 ? 9.586 -13.499 -10.137 1.00 98.25 185 ASN A N 1
ATOM 1466 C CA . ASN A 1 185 ? 11.044 -13.347 -10.171 1.00 98.25 185 ASN A CA 1
ATOM 1467 C C . ASN A 1 185 ? 11.540 -12.051 -9.497 1.00 98.25 185 ASN A C 1
ATOM 1469 O O . ASN A 1 185 ? 12.603 -12.020 -8.876 1.00 98.25 185 ASN A O 1
ATOM 1473 N N . VAL A 1 186 ? 10.775 -10.961 -9.601 1.00 98.56 186 VAL A N 1
ATOM 1474 C CA . VAL A 1 186 ? 11.094 -9.672 -8.972 1.00 98.56 186 VAL A CA 1
ATOM 1475 C C . VAL A 1 186 ? 10.953 -9.772 -7.451 1.00 98.56 186 VAL A C 1
ATOM 1477 O O . VAL A 1 186 ? 11.841 -9.329 -6.718 1.00 98.56 186 VAL A O 1
ATOM 1480 N N . ALA A 1 187 ? 9.858 -10.363 -6.968 1.00 98.50 187 ALA A N 1
ATOM 1481 C CA . ALA A 1 187 ? 9.629 -10.554 -5.540 1.00 98.50 187 ALA A CA 1
ATOM 1482 C C . ALA A 1 187 ? 10.662 -11.501 -4.920 1.00 98.50 187 ALA A C 1
ATOM 1484 O O . ALA A 1 187 ? 11.252 -11.167 -3.896 1.00 98.50 187 ALA A O 1
ATOM 1485 N N . GLU A 1 188 ? 10.932 -12.637 -5.561 1.00 98.12 188 GLU A N 1
ATOM 1486 C CA . GLU A 1 188 ? 11.934 -13.607 -5.110 1.00 98.12 188 GLU A CA 1
ATOM 1487 C C . GLU A 1 188 ? 13.315 -12.960 -4.942 1.00 98.12 188 GLU A C 1
ATOM 1489 O O . GLU A 1 188 ? 13.975 -13.108 -3.910 1.00 98.12 188 GLU A O 1
ATOM 1494 N N . ARG A 1 189 ? 13.730 -12.160 -5.928 1.00 98.06 189 ARG A N 1
ATOM 1495 C CA . ARG A 1 189 ? 15.048 -11.527 -5.919 1.00 98.06 189 ARG A CA 1
ATOM 1496 C C . ARG A 1 189 ? 15.208 -10.483 -4.814 1.00 98.06 189 ARG A C 1
ATOM 1498 O O . ARG A 1 189 ? 16.266 -10.414 -4.180 1.00 98.06 189 ARG A O 1
ATOM 1505 N N . TRP A 1 190 ? 14.194 -9.645 -4.612 1.00 98.50 190 TRP A N 1
ATOM 1506 C CA . TRP A 1 190 ? 14.353 -8.386 -3.880 1.00 98.50 190 TRP A CA 1
ATOM 1507 C C . TRP A 1 190 ? 13.388 -8.175 -2.714 1.00 98.50 190 TRP A C 1
ATOM 1509 O O . TRP A 1 190 ? 13.601 -7.241 -1.948 1.00 98.50 190 TRP A O 1
ATOM 1519 N N . GLU A 1 191 ? 12.364 -9.002 -2.512 1.00 98.38 191 GLU A N 1
ATOM 1520 C CA . GLU A 1 191 ? 11.433 -8.909 -1.375 1.00 98.38 191 GLU A CA 1
ATOM 1521 C C . GLU A 1 191 ? 11.761 -9.924 -0.273 1.00 98.38 191 GLU A C 1
ATOM 1523 O O . GLU A 1 191 ? 10.878 -10.548 0.311 1.00 98.38 191 GLU A O 1
ATOM 1528 N N . ARG A 1 192 ? 13.052 -10.069 0.045 1.00 97.00 192 ARG A N 1
ATOM 1529 C CA . ARG A 1 192 ? 13.550 -11.084 0.984 1.00 97.00 192 ARG A CA 1
ATOM 1530 C C . ARG A 1 192 ? 12.820 -11.053 2.327 1.00 97.00 192 ARG A C 1
ATOM 1532 O O . ARG A 1 192 ? 12.652 -9.995 2.934 1.00 97.00 192 ARG A O 1
ATOM 1539 N N . GLY A 1 193 ? 12.435 -12.231 2.809 1.00 96.69 193 GLY A N 1
ATOM 1540 C CA . GLY A 1 193 ? 11.723 -12.419 4.074 1.00 96.69 193 GLY A CA 1
ATOM 1541 C C . GLY A 1 193 ? 10.217 -12.148 4.016 1.00 96.69 193 GLY A C 1
ATOM 1542 O O . GLY A 1 193 ? 9.533 -12.475 4.980 1.00 96.69 193 GLY A O 1
ATOM 1543 N N . ALA A 1 194 ? 9.688 -11.575 2.929 1.00 98.31 194 ALA A N 1
ATOM 1544 C CA . ALA A 1 194 ? 8.247 -11.559 2.696 1.00 98.31 194 ALA A CA 1
ATOM 1545 C C . ALA A 1 194 ? 7.794 -12.905 2.089 1.00 98.31 194 ALA A C 1
ATOM 1547 O O . ALA A 1 194 ? 8.560 -13.495 1.325 1.00 98.31 194 ALA A O 1
ATOM 1548 N N . PRO A 1 195 ? 6.564 -13.373 2.374 1.00 98.50 195 PRO A N 1
ATOM 1549 C CA . PRO A 1 195 ? 6.007 -14.575 1.754 1.00 98.50 195 PRO A CA 1
ATOM 1550 C C . PRO A 1 195 ? 6.041 -14.529 0.216 1.00 98.50 195 PRO A C 1
ATOM 1552 O O . PRO A 1 195 ? 5.937 -13.433 -0.354 1.00 98.50 195 PRO A O 1
ATOM 1555 N N . PRO A 1 196 ? 6.139 -15.677 -0.475 1.00 98.62 196 PRO A N 1
ATOM 1556 C CA . PRO A 1 196 ? 5.990 -15.763 -1.926 1.00 98.62 196 PRO A CA 1
ATOM 1557 C C . PRO A 1 196 ? 4.698 -15.109 -2.431 1.00 98.62 196 PRO A C 1
ATOM 1559 O O . PRO A 1 196 ? 3.660 -15.142 -1.773 1.00 98.62 196 PRO A O 1
ATOM 1562 N N . VAL A 1 197 ? 4.736 -14.527 -3.632 1.00 98.81 197 VAL A N 1
ATOM 1563 C CA . VAL A 1 197 ? 3.588 -13.787 -4.193 1.00 98.81 197 VAL A CA 1
ATOM 1564 C C . VAL A 1 197 ? 2.341 -14.662 -4.327 1.00 98.81 197 VAL A C 1
ATOM 1566 O O . VAL A 1 197 ? 1.243 -14.187 -4.042 1.00 98.81 197 VAL A O 1
ATOM 1569 N N . LEU A 1 198 ? 2.497 -15.935 -4.705 1.00 98.75 198 LEU A N 1
ATOM 1570 C CA . LEU A 1 198 ? 1.367 -16.858 -4.828 1.00 98.75 198 LEU A CA 1
ATOM 1571 C C . LEU A 1 198 ? 0.649 -17.054 -3.487 1.00 98.75 198 LEU A C 1
ATOM 1573 O O . LEU A 1 198 ? -0.577 -17.004 -3.449 1.00 98.75 198 LEU A O 1
ATOM 1577 N N . GLU A 1 199 ? 1.390 -17.184 -2.385 1.00 98.88 199 GLU A N 1
ATOM 1578 C CA . GLU A 1 199 ? 0.801 -17.308 -1.047 1.00 98.88 199 GLU A CA 1
ATOM 1579 C C . GLU A 1 199 ? 0.052 -16.036 -0.636 1.00 98.88 199 GLU A C 1
ATOM 1581 O O . GLU A 1 199 ? -1.012 -16.110 -0.024 1.00 98.88 199 GLU A O 1
ATOM 1586 N N . ARG A 1 200 ? 0.554 -14.853 -1.018 1.00 98.88 200 ARG A N 1
ATOM 1587 C CA . ARG A 1 200 ? -0.156 -13.581 -0.784 1.00 98.88 200 ARG A CA 1
ATOM 1588 C C . ARG A 1 200 ? -1.482 -13.532 -1.537 1.00 98.88 200 ARG A C 1
ATOM 1590 O O . ARG A 1 200 ? -2.480 -13.082 -0.980 1.00 98.88 200 ARG A O 1
ATOM 1597 N N . ILE A 1 201 ? -1.502 -14.009 -2.785 1.00 98.88 201 ILE A N 1
ATOM 1598 C CA . ILE A 1 201 ? -2.727 -14.104 -3.593 1.00 98.88 201 ILE A CA 1
ATOM 1599 C C . ILE A 1 201 ? -3.692 -15.127 -2.978 1.00 98.88 201 ILE A C 1
ATOM 1601 O O . ILE A 1 201 ? -4.876 -14.834 -2.865 1.00 98.88 201 ILE A O 1
ATOM 1605 N N . GLN A 1 202 ? -3.208 -16.283 -2.518 1.00 98.88 202 GLN A N 1
ATOM 1606 C CA . GLN A 1 202 ? -4.033 -17.288 -1.832 1.00 98.88 202 GLN A CA 1
ATOM 1607 C C . GLN A 1 202 ? -4.614 -16.761 -0.511 1.00 98.88 202 GLN A C 1
ATOM 1609 O O . GLN A 1 202 ? -5.770 -17.024 -0.189 1.00 98.88 202 GLN A O 1
ATOM 1614 N N . ALA A 1 203 ? -3.846 -15.983 0.253 1.00 98.88 203 ALA A N 1
ATOM 1615 C CA . ALA A 1 203 ? -4.347 -15.323 1.454 1.00 98.88 203 ALA A CA 1
ATOM 1616 C C . ALA A 1 203 ? -5.441 -14.294 1.114 1.00 98.88 203 ALA A C 1
ATOM 1618 O O . ALA A 1 203 ? -6.487 -14.262 1.760 1.00 98.88 203 ALA A O 1
ATOM 1619 N N . ALA A 1 204 ? -5.247 -13.496 0.060 1.00 98.81 204 ALA A N 1
ATOM 1620 C CA . ALA A 1 204 ? -6.286 -12.595 -0.432 1.00 98.81 204 ALA A CA 1
ATOM 1621 C C . ALA A 1 204 ? -7.529 -13.333 -0.941 1.00 98.81 204 ALA A C 1
ATOM 1623 O O . ALA A 1 204 ? -8.630 -12.854 -0.698 1.00 98.81 204 ALA A O 1
ATOM 1624 N N . GLN A 1 205 ? -7.373 -14.489 -1.589 1.00 98.88 205 GLN A N 1
ATOM 1625 C CA . GLN A 1 205 ? -8.488 -15.329 -2.026 1.00 98.88 205 GLN A CA 1
ATOM 1626 C C . GLN A 1 205 ? -9.362 -15.754 -0.843 1.00 98.88 205 GLN A C 1
ATOM 1628 O O . GLN A 1 205 ? -10.564 -15.526 -0.873 1.00 98.88 205 GLN A O 1
ATOM 1633 N N . LYS A 1 206 ? -8.764 -16.261 0.241 1.00 98.88 206 LYS A N 1
ATOM 1634 C CA . LYS A 1 206 ? -9.515 -16.653 1.449 1.00 98.88 206 LYS A CA 1
ATOM 1635 C C . LYS A 1 206 ? -10.312 -15.490 2.048 1.00 98.88 206 LYS A C 1
ATOM 1637 O O . LYS A 1 206 ? -11.454 -15.654 2.473 1.00 98.88 206 LYS A O 1
ATOM 1642 N N . LEU A 1 207 ? -9.712 -14.300 2.082 1.00 98.88 207 LEU A N 1
ATOM 1643 C CA . LEU A 1 207 ? -10.382 -13.088 2.557 1.00 98.88 207 LEU A CA 1
ATOM 1644 C C . LEU A 1 207 ? -11.496 -12.637 1.601 1.00 98.88 207 LEU A C 1
ATOM 1646 O O . LEU A 1 207 ? -12.567 -12.246 2.057 1.00 98.88 207 LEU A O 1
ATOM 1650 N N . TYR A 1 208 ? -11.258 -12.719 0.293 1.00 98.75 208 TYR A N 1
ATOM 1651 C CA . TYR A 1 208 ? -12.239 -12.404 -0.743 1.00 98.75 208 TYR A CA 1
ATOM 1652 C C . TYR A 1 208 ? -13.462 -13.326 -0.663 1.00 98.75 208 TYR A C 1
ATOM 1654 O O . TYR A 1 208 ? -14.590 -12.845 -0.633 1.00 98.75 208 TYR A O 1
ATOM 1662 N N . GLU A 1 209 ? -13.243 -14.636 -0.533 1.00 98.62 209 GLU A N 1
ATOM 1663 C CA . GLU A 1 209 ? -14.291 -15.650 -0.340 1.00 98.62 209 GLU A CA 1
ATOM 1664 C C . GLU A 1 209 ? -15.076 -15.430 0.964 1.00 98.62 209 GLU A C 1
ATOM 1666 O O . GLU A 1 209 ? -16.260 -15.745 1.041 1.00 98.62 209 GLU A O 1
ATOM 1671 N N . SER A 1 210 ? -14.447 -14.806 1.964 1.00 98.56 210 SER A N 1
ATOM 1672 C CA . SER A 1 210 ? -15.089 -14.383 3.218 1.00 98.56 210 SER A CA 1
ATOM 1673 C C . SER A 1 210 ? -15.777 -13.006 3.122 1.00 98.56 210 SER A C 1
ATOM 1675 O O . SER A 1 210 ? -16.208 -12.449 4.131 1.00 98.56 210 SER A O 1
ATOM 1677 N N . GLY A 1 211 ? -15.865 -12.425 1.921 1.00 98.56 211 GLY A N 1
ATOM 1678 C CA . GLY A 1 211 ? -16.582 -11.182 1.632 1.00 98.56 211 GLY A CA 1
ATOM 1679 C C . GLY A 1 211 ? -15.803 -9.890 1.883 1.00 98.56 211 GLY A C 1
ATOM 1680 O O . GLY A 1 211 ? -16.372 -8.809 1.730 1.00 98.56 211 GLY A O 1
ATOM 1681 N N . PHE A 1 212 ? -14.523 -9.949 2.267 1.00 98.75 212 PHE A N 1
ATOM 1682 C CA . PHE A 1 212 ? -13.726 -8.739 2.481 1.00 98.75 212 PHE A CA 1
ATOM 1683 C C . PHE A 1 212 ? -13.415 -8.028 1.161 1.00 98.75 212 PHE A C 1
ATOM 1685 O O . PHE A 1 212 ? -13.101 -8.646 0.144 1.00 98.75 212 PHE A O 1
ATOM 1692 N N . GLU A 1 213 ? -13.413 -6.694 1.196 1.00 98.62 213 GLU A N 1
ATOM 1693 C CA . GLU A 1 213 ? -12.936 -5.898 0.069 1.00 98.62 213 GLU A CA 1
ATOM 1694 C C . GLU A 1 213 ? -11.422 -6.079 -0.098 1.00 98.62 213 GLU A C 1
ATOM 1696 O O . GLU A 1 213 ? -10.641 -5.659 0.766 1.00 98.62 213 GLU A O 1
ATOM 1701 N N . ILE A 1 214 ? -11.009 -6.644 -1.236 1.00 98.81 214 ILE A N 1
ATOM 1702 C CA . ILE A 1 214 ? -9.597 -6.794 -1.589 1.00 98.81 214 ILE A CA 1
ATOM 1703 C C . ILE A 1 214 ? -9.156 -5.704 -2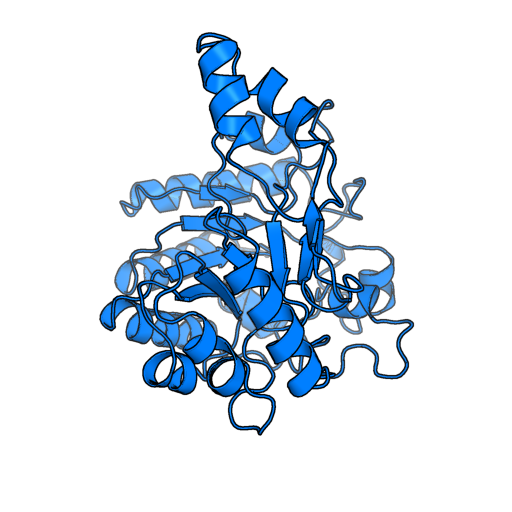.556 1.00 98.81 214 ILE A C 1
ATOM 1705 O O . ILE A 1 214 ? -9.733 -5.511 -3.623 1.00 98.81 214 ILE A O 1
ATOM 1709 N N . ARG A 1 215 ? -8.063 -5.032 -2.210 1.00 98.75 215 ARG A N 1
ATOM 1710 C CA . ARG A 1 215 ? -7.308 -4.126 -3.074 1.00 98.75 215 ARG A CA 1
ATOM 1711 C C . ARG A 1 215 ? -5.961 -4.749 -3.390 1.00 98.75 215 ARG A C 1
ATOM 1713 O O . ARG A 1 215 ? -5.416 -5.525 -2.604 1.00 98.75 215 ARG A O 1
ATOM 1720 N N . VAL A 1 216 ? -5.398 -4.382 -4.532 1.00 98.88 216 VAL A N 1
ATOM 1721 C CA . VAL A 1 216 ? -4.092 -4.894 -4.946 1.00 98.88 216 VAL A CA 1
ATOM 1722 C C . VAL A 1 216 ? -3.158 -3.747 -5.270 1.00 98.88 216 VAL A C 1
ATOM 1724 O O . VAL A 1 216 ? -3.529 -2.775 -5.929 1.00 98.88 216 VAL A O 1
ATOM 1727 N N . ARG A 1 217 ? -1.912 -3.879 -4.820 1.00 98.56 217 ARG A N 1
ATOM 1728 C CA . ARG A 1 217 ? -0.823 -2.977 -5.176 1.00 98.56 217 ARG A CA 1
ATOM 1729 C C . ARG A 1 217 ? 0.271 -3.741 -5.900 1.00 98.56 217 ARG A C 1
ATOM 1731 O O . ARG A 1 217 ? 0.834 -4.677 -5.339 1.00 98.56 217 ARG A O 1
ATOM 1738 N N . ILE A 1 218 ? 0.604 -3.280 -7.099 1.00 98.62 218 ILE A N 1
ATOM 1739 C CA . ILE A 1 218 ? 1.816 -3.667 -7.822 1.00 98.62 218 ILE A CA 1
ATOM 1740 C C . ILE A 1 218 ? 2.757 -2.468 -7.746 1.00 98.62 218 ILE A C 1
ATOM 1742 O O . ILE A 1 218 ? 2.795 -1.619 -8.635 1.00 98.62 218 ILE A O 1
ATOM 1746 N N . ASP A 1 219 ? 3.430 -2.333 -6.606 1.00 97.75 219 ASP A N 1
ATOM 1747 C CA . ASP A 1 219 ? 4.291 -1.189 -6.318 1.00 97.75 219 ASP A CA 1
ATOM 1748 C C . ASP A 1 219 ? 5.452 -1.602 -5.394 1.00 97.75 219 ASP A C 1
ATOM 1750 O O . ASP A 1 219 ? 5.213 -1.919 -4.219 1.00 97.75 219 ASP A O 1
ATOM 1754 N N . PRO A 1 220 ? 6.709 -1.601 -5.879 1.00 97.75 220 PRO A N 1
ATOM 1755 C CA . PRO A 1 220 ? 7.166 -1.066 -7.167 1.00 97.75 220 PRO A CA 1
ATOM 1756 C C . PRO A 1 220 ? 7.270 -2.106 -8.299 1.00 97.75 220 PRO A C 1
ATOM 1758 O O . PRO A 1 220 ? 7.828 -3.186 -8.119 1.00 97.75 220 PRO A O 1
ATOM 1761 N N . MET A 1 221 ? 6.845 -1.723 -9.501 1.00 98.62 221 MET A N 1
ATOM 1762 C CA . MET A 1 221 ? 7.165 -2.378 -10.765 1.00 98.62 221 MET A CA 1
ATOM 1763 C C . MET A 1 221 ? 8.637 -2.138 -11.140 1.00 98.62 221 MET A C 1
ATOM 1765 O O . MET A 1 221 ? 9.158 -1.028 -10.967 1.00 98.62 221 MET A O 1
ATOM 1769 N N . VAL A 1 222 ? 9.296 -3.171 -11.672 1.00 98.56 222 VAL A N 1
ATOM 1770 C CA . VAL A 1 222 ? 10.720 -3.184 -12.034 1.00 98.56 222 VAL A CA 1
ATOM 1771 C C . VAL A 1 222 ? 10.888 -3.574 -13.509 1.00 98.56 222 VAL A C 1
ATOM 1773 O O . VAL A 1 222 ? 10.427 -4.650 -13.891 1.00 98.56 222 VAL A O 1
ATOM 1776 N N . PRO A 1 223 ? 11.568 -2.765 -14.343 1.00 98.25 223 PRO A N 1
ATOM 1777 C CA . PRO A 1 223 ? 11.802 -3.075 -15.755 1.00 98.25 223 PRO A CA 1
ATOM 1778 C C . PRO A 1 223 ? 12.962 -4.072 -15.918 1.00 98.25 223 PRO A C 1
ATOM 1780 O O . PRO A 1 223 ? 14.002 -3.767 -16.500 1.00 98.25 223 PRO A O 1
ATOM 1783 N N . VAL A 1 224 ? 12.818 -5.263 -15.336 1.00 98.25 224 VAL A N 1
ATOM 1784 C CA . VAL A 1 224 ? 13.726 -6.387 -15.600 1.00 98.25 224 VAL A CA 1
ATOM 1785 C C . VAL A 1 224 ? 13.575 -6.873 -17.040 1.00 98.25 224 VAL A C 1
ATOM 1787 O O . VAL A 1 224 ? 12.570 -6.612 -17.695 1.00 98.25 224 VAL A O 1
ATOM 1790 N N . GLU A 1 225 ? 14.555 -7.612 -17.545 1.00 97.81 225 GLU A N 1
ATOM 1791 C CA . GLU A 1 225 ? 14.382 -8.310 -18.817 1.00 97.81 225 GLU A CA 1
ATOM 1792 C C . GLU A 1 225 ? 13.156 -9.238 -18.753 1.00 97.81 225 GLU A C 1
ATOM 1794 O O . GLU A 1 225 ? 12.924 -9.905 -17.743 1.00 97.81 225 GLU A O 1
ATOM 1799 N N . GLY A 1 226 ? 12.323 -9.216 -19.797 1.00 98.12 226 GLY A N 1
ATOM 1800 C CA . GLY A 1 226 ? 11.073 -9.979 -19.829 1.00 98.12 226 GLY A CA 1
ATOM 1801 C C . GLY A 1 226 ? 9.981 -9.485 -18.868 1.00 98.12 226 GLY A C 1
ATOM 1802 O O . GLY A 1 226 ? 9.013 -10.217 -18.650 1.00 98.12 226 GLY A O 1
ATOM 1803 N N . TRP A 1 227 ? 10.092 -8.266 -18.309 1.00 98.50 227 TRP A N 1
ATOM 1804 C CA . TRP A 1 227 ? 9.134 -7.732 -17.328 1.00 98.50 227 TRP A CA 1
ATOM 1805 C C . TRP A 1 227 ? 7.677 -7.851 -17.789 1.00 98.50 227 TRP A C 1
ATOM 1807 O O . TRP A 1 227 ? 6.827 -8.216 -16.984 1.00 98.50 227 TRP A O 1
ATOM 1817 N N . GLN A 1 228 ? 7.379 -7.594 -19.067 1.00 98.62 228 GLN A N 1
ATOM 1818 C CA . GLN A 1 228 ? 6.006 -7.591 -19.574 1.00 98.62 228 GLN A CA 1
ATOM 1819 C C . GLN A 1 228 ? 5.328 -8.946 -19.356 1.00 98.62 228 GLN A C 1
ATOM 1821 O O . GLN A 1 228 ? 4.286 -9.008 -18.706 1.00 98.62 228 GLN A O 1
ATOM 1826 N N . LYS A 1 229 ? 5.964 -10.040 -19.795 1.00 98.62 229 LYS A N 1
ATOM 1827 C CA . LYS A 1 229 ? 5.455 -11.403 -19.579 1.00 98.62 229 LYS A CA 1
ATOM 1828 C C . LYS A 1 229 ? 5.345 -11.730 -18.089 1.00 98.62 229 LYS A C 1
ATOM 1830 O O . LYS A 1 229 ? 4.325 -12.260 -17.659 1.00 98.62 229 LYS A O 1
ATOM 1835 N N . ALA A 1 230 ? 6.352 -11.354 -17.298 1.00 98.69 230 ALA A N 1
ATOM 1836 C CA . ALA A 1 230 ? 6.389 -11.637 -15.864 1.00 98.69 230 ALA A CA 1
ATOM 1837 C C . ALA A 1 230 ? 5.258 -10.932 -15.083 1.00 98.69 230 ALA A C 1
ATOM 1839 O O . ALA A 1 230 ? 4.665 -11.511 -14.171 1.00 98.69 230 ALA A O 1
ATOM 1840 N N . TYR A 1 231 ? 4.917 -9.691 -15.447 1.00 98.81 231 TYR A N 1
ATOM 1841 C CA . TYR A 1 231 ? 3.795 -8.972 -14.837 1.00 98.81 231 TYR A CA 1
ATOM 1842 C C . TYR A 1 231 ? 2.431 -9.430 -15.374 1.00 98.81 231 TYR A C 1
ATOM 1844 O O . TYR A 1 231 ? 1.474 -9.510 -14.605 1.00 98.81 231 TYR A O 1
ATOM 1852 N N . GLN A 1 232 ? 2.323 -9.779 -16.658 1.00 98.69 232 GLN A N 1
ATOM 1853 C CA . GLN A 1 232 ? 1.099 -10.372 -17.210 1.00 98.69 232 GLN A CA 1
ATOM 1854 C C . GLN A 1 232 ? 0.769 -11.715 -16.542 1.00 98.69 232 GLN A C 1
ATOM 1856 O O . GLN A 1 232 ? -0.391 -11.999 -16.248 1.00 98.69 232 GLN A O 1
ATOM 1861 N N . GLU A 1 233 ? 1.783 -12.530 -16.246 1.00 98.69 233 GLU A N 1
ATOM 1862 C CA . GLU A 1 233 ? 1.611 -13.802 -15.545 1.00 98.69 233 GLU A CA 1
ATOM 1863 C C . GLU A 1 233 ? 1.002 -13.614 -14.150 1.00 98.69 233 GLU A C 1
ATOM 1865 O O . GLU A 1 233 ? -0.028 -14.219 -13.847 1.00 98.69 233 GLU A O 1
ATOM 1870 N N . VAL A 1 234 ? 1.572 -12.735 -13.316 1.00 98.62 234 VAL A N 1
ATOM 1871 C CA . VAL A 1 234 ? 1.030 -12.503 -11.967 1.00 98.62 234 VAL A CA 1
ATOM 1872 C C . VAL A 1 234 ? -0.379 -11.901 -12.011 1.00 98.62 234 VAL A C 1
ATOM 1874 O O . VAL A 1 234 ? -1.223 -12.273 -11.197 1.00 98.62 234 VAL A O 1
ATOM 1877 N N . VAL A 1 235 ? -0.670 -11.023 -12.980 1.00 98.62 235 VAL A N 1
ATOM 1878 C CA . VAL A 1 235 ? -2.021 -10.472 -13.179 1.00 98.62 235 VAL A CA 1
ATOM 1879 C C . VAL A 1 235 ? -3.018 -11.577 -13.529 1.00 98.62 235 VAL A C 1
ATOM 1881 O O . VAL A 1 235 ? -4.100 -11.619 -12.946 1.00 98.62 235 VAL A O 1
ATOM 1884 N N . ARG A 1 236 ? -2.653 -12.509 -14.417 1.00 98.62 236 ARG A N 1
ATOM 1885 C CA . ARG A 1 236 ? -3.506 -13.652 -14.768 1.00 98.62 236 ARG A CA 1
ATOM 1886 C C . ARG A 1 236 ? -3.796 -14.525 -13.546 1.00 98.62 236 ARG A C 1
ATOM 1888 O O . ARG A 1 236 ? -4.950 -14.842 -13.277 1.00 98.62 236 ARG A O 1
ATOM 1895 N N . VAL A 1 237 ? -2.763 -14.866 -12.773 1.00 98.69 237 VAL A N 1
ATOM 1896 C CA . VAL A 1 237 ? -2.897 -15.673 -11.546 1.00 98.69 237 VAL A CA 1
ATOM 1897 C C . VAL A 1 237 ? -3.790 -14.985 -10.510 1.00 98.69 237 VAL A C 1
ATOM 1899 O O . VAL A 1 237 ? -4.588 -15.658 -9.851 1.00 98.69 237 VAL A O 1
ATOM 1902 N N . LEU A 1 238 ? -3.662 -13.661 -10.370 1.00 98.75 238 LEU A N 1
ATOM 1903 C CA . LEU A 1 238 ? -4.474 -12.843 -9.472 1.00 98.75 238 LEU A CA 1
ATOM 1904 C C . LEU A 1 238 ? -5.955 -12.864 -9.869 1.00 98.75 238 LEU A C 1
ATOM 1906 O O . LEU A 1 238 ? -6.795 -13.197 -9.036 1.00 98.75 238 LEU A O 1
ATOM 1910 N N . LEU A 1 239 ? -6.270 -12.510 -11.119 1.00 98.56 239 LEU A N 1
ATOM 1911 C CA . LEU A 1 239 ? -7.655 -12.347 -11.579 1.00 98.56 239 LEU A CA 1
ATOM 1912 C C . LEU A 1 239 ? -8.430 -13.671 -11.645 1.00 98.56 239 LEU A C 1
ATOM 1914 O O . LEU A 1 239 ? -9.652 -13.665 -11.573 1.00 98.56 239 LEU A O 1
ATOM 1918 N N . GLN A 1 240 ? -7.733 -14.808 -11.705 1.00 98.25 240 GLN A N 1
ATOM 1919 C CA . GLN A 1 240 ? -8.342 -16.136 -11.568 1.00 98.25 240 GLN A CA 1
ATOM 1920 C C . GLN A 1 240 ? -8.853 -16.448 -10.151 1.00 98.25 240 GLN A C 1
ATOM 1922 O O . GLN A 1 240 ? -9.593 -17.410 -9.979 1.00 98.25 240 GLN A O 1
ATOM 1927 N N . ARG A 1 241 ? -8.416 -15.703 -9.128 1.00 98.44 241 ARG A N 1
ATOM 1928 C CA . ARG A 1 241 ? -8.670 -16.025 -7.708 1.00 98.44 241 ARG A CA 1
ATOM 1929 C C . ARG A 1 241 ? -9.414 -14.934 -6.959 1.00 98.44 241 ARG A C 1
ATOM 1931 O O . ARG A 1 241 ? -10.104 -15.217 -5.988 1.00 98.44 241 ARG A O 1
ATOM 1938 N N . VAL A 1 242 ? -9.224 -13.685 -7.365 1.00 97.56 242 VAL A N 1
ATOM 1939 C CA . VAL A 1 242 ? -9.783 -12.516 -6.692 1.00 97.56 242 VAL A CA 1
ATOM 1940 C C . VAL A 1 242 ? -10.251 -11.534 -7.750 1.00 97.56 242 VAL A C 1
ATOM 1942 O O . VAL A 1 242 ? -9.556 -11.325 -8.742 1.00 97.56 242 VAL A O 1
ATOM 1945 N N . GLN A 1 243 ? -11.380 -10.873 -7.499 1.00 97.25 243 GLN A N 1
ATOM 1946 C CA . GLN A 1 243 ? -11.786 -9.672 -8.221 1.00 97.25 243 GLN A CA 1
ATOM 1947 C C . GLN A 1 243 ? -11.460 -8.446 -7.352 1.00 97.25 243 GLN A C 1
ATOM 1949 O O . GLN A 1 243 ? -12.223 -8.122 -6.440 1.00 97.25 243 GLN A O 1
ATOM 1954 N N . PRO A 1 244 ? -10.314 -7.765 -7.561 1.00 98.38 244 PRO A N 1
ATOM 1955 C CA . PRO A 1 244 ? -9.951 -6.631 -6.723 1.00 98.38 244 PRO A CA 1
ATOM 1956 C C . PRO A 1 244 ? -10.947 -5.482 -6.896 1.00 98.38 244 PRO A C 1
ATOM 1958 O O . PRO A 1 244 ? -11.362 -5.178 -8.010 1.00 98.38 244 PRO A O 1
ATOM 1961 N N . SER A 1 245 ? -11.275 -4.769 -5.820 1.00 98.25 245 SER A N 1
ATOM 1962 C CA . SER A 1 245 ? -12.100 -3.557 -5.907 1.00 98.25 245 SER A CA 1
ATOM 1963 C C . SER A 1 245 ? -11.360 -2.393 -6.570 1.00 98.25 245 SER A C 1
ATOM 1965 O O . SER A 1 245 ? -11.989 -1.464 -7.072 1.00 98.25 245 SER A O 1
ATOM 1967 N N . ARG A 1 246 ? -10.020 -2.412 -6.526 1.00 97.50 246 ARG A N 1
ATOM 1968 C CA . ARG A 1 246 ? -9.116 -1.487 -7.221 1.00 97.50 246 ARG A CA 1
ATOM 1969 C C . ARG A 1 246 ? -7.698 -2.055 -7.292 1.00 97.50 246 ARG A C 1
ATOM 1971 O O . ARG A 1 246 ? -7.255 -2.760 -6.379 1.00 97.50 246 ARG A O 1
ATOM 1978 N N . ILE A 1 247 ? -6.962 -1.671 -8.334 1.00 98.56 247 ILE A N 1
ATOM 1979 C CA . ILE A 1 247 ? -5.543 -2.001 -8.519 1.00 98.56 247 ILE A CA 1
ATOM 1980 C C . ILE A 1 247 ? -4.737 -0.701 -8.549 1.00 98.56 247 ILE A C 1
ATOM 1982 O O . ILE A 1 247 ? -5.081 0.245 -9.251 1.00 98.56 247 ILE A O 1
ATOM 1986 N N . THR A 1 248 ? -3.663 -0.619 -7.767 1.00 98.50 248 THR A N 1
ATOM 1987 C CA . THR A 1 248 ? -2.740 0.524 -7.791 1.00 98.50 248 THR A CA 1
ATOM 1988 C C . THR A 1 248 ? -1.377 0.091 -8.311 1.00 98.50 248 THR A C 1
ATOM 1990 O O . THR A 1 248 ? -0.746 -0.792 -7.730 1.00 98.50 248 THR A O 1
ATOM 1993 N N . LEU A 1 249 ? -0.912 0.739 -9.375 1.00 98.69 249 LEU A N 1
ATOM 1994 C CA . LEU A 1 249 ? 0.399 0.519 -9.978 1.00 98.69 249 LEU A CA 1
ATOM 1995 C C . LEU A 1 249 ? 1.383 1.589 -9.501 1.00 98.69 249 LEU A C 1
ATOM 1997 O O . LEU A 1 249 ? 1.014 2.738 -9.281 1.00 98.69 249 LEU A O 1
ATOM 2001 N N . GLY A 1 250 ? 2.648 1.242 -9.349 1.00 97.88 250 GLY A N 1
ATOM 2002 C CA . GLY A 1 250 ? 3.720 2.210 -9.140 1.00 97.88 250 GLY A CA 1
ATOM 2003 C C . GLY A 1 250 ? 5.049 1.591 -9.529 1.00 97.88 250 GLY A C 1
ATOM 2004 O O . GLY A 1 250 ? 5.168 0.377 -9.524 1.00 97.88 250 GLY A O 1
ATOM 2005 N N . SER A 1 251 ? 6.045 2.391 -9.890 1.00 97.44 251 SER A N 1
ATOM 2006 C CA . SER A 1 251 ? 7.376 1.921 -10.294 1.00 97.44 251 SER A CA 1
ATOM 2007 C C . SER A 1 251 ? 8.405 2.116 -9.185 1.00 97.44 251 SER A C 1
ATOM 2009 O O . SER A 1 251 ? 8.153 2.822 -8.206 1.00 97.44 251 SER A O 1
ATOM 2011 N N . LEU A 1 252 ? 9.615 1.579 -9.369 1.00 96.94 252 LEU A N 1
ATOM 2012 C CA . LEU A 1 252 ? 10.732 1.870 -8.466 1.00 96.94 252 LEU A CA 1
ATOM 2013 C C . LEU A 1 252 ? 10.948 3.378 -8.278 1.00 96.94 252 LEU A C 1
ATOM 2015 O O . LEU A 1 252 ? 10.906 4.171 -9.226 1.00 96.94 252 LEU A O 1
ATOM 2019 N N . ARG A 1 253 ? 11.201 3.737 -7.016 1.00 94.44 253 ARG A N 1
ATOM 2020 C CA . ARG A 1 253 ? 11.546 5.079 -6.546 1.00 94.44 253 ARG A CA 1
ATOM 2021 C C . ARG A 1 253 ? 12.692 4.949 -5.553 1.00 94.44 253 ARG A C 1
ATOM 2023 O O . ARG A 1 253 ? 12.584 4.224 -4.567 1.00 94.44 253 ARG A O 1
ATOM 2030 N N . GLY A 1 254 ? 13.788 5.642 -5.814 1.00 93.38 254 GLY A N 1
ATOM 2031 C CA . GLY A 1 254 ? 14.972 5.657 -4.972 1.00 93.38 254 GLY A CA 1
ATOM 2032 C C . GLY A 1 254 ? 15.140 7.006 -4.297 1.00 93.38 254 GLY A C 1
ATOM 2033 O O . GLY A 1 254 ? 15.776 7.906 -4.846 1.00 93.38 254 GLY A O 1
ATOM 2034 N N . LEU A 1 255 ? 14.602 7.145 -3.084 1.00 93.19 255 LEU A N 1
ATOM 2035 C CA . LEU A 1 255 ? 14.980 8.260 -2.218 1.00 93.19 255 LEU A CA 1
ATOM 2036 C C . LEU A 1 255 ? 16.471 8.149 -1.892 1.00 93.19 255 LEU A C 1
ATOM 2038 O O . LEU A 1 255 ? 16.983 7.052 -1.661 1.00 93.19 255 LEU A O 1
ATOM 2042 N N . ALA A 1 256 ? 17.164 9.285 -1.818 1.00 93.25 256 ALA A N 1
ATOM 2043 C CA . ALA A 1 256 ? 18.599 9.296 -1.537 1.00 93.25 256 ALA A CA 1
ATOM 2044 C C . ALA A 1 256 ? 18.932 8.596 -0.205 1.00 93.25 256 ALA A C 1
ATOM 2046 O O . ALA A 1 256 ? 19.927 7.881 -0.111 1.00 93.25 256 ALA A O 1
ATOM 2047 N N . SER A 1 257 ? 18.077 8.746 0.812 1.00 93.50 257 SER A N 1
ATOM 2048 C CA . SER A 1 257 ? 18.211 8.027 2.084 1.00 93.50 257 SER A CA 1
ATOM 2049 C C . SER A 1 257 ? 18.036 6.516 1.922 1.00 93.50 257 SER A C 1
ATOM 2051 O O . SER A 1 257 ? 18.824 5.759 2.478 1.00 93.50 257 SER A O 1
ATOM 2053 N N . THR A 1 258 ? 17.062 6.067 1.127 1.00 93.81 258 THR A N 1
ATOM 2054 C CA . THR A 1 258 ? 16.829 4.642 0.850 1.00 93.81 258 THR A CA 1
ATOM 2055 C C . THR A 1 258 ? 18.003 4.013 0.110 1.00 93.81 258 THR A C 1
ATOM 2057 O O . THR A 1 258 ? 18.485 2.969 0.533 1.00 93.81 258 THR A O 1
ATOM 2060 N N . ILE A 1 259 ? 18.513 4.665 -0.940 1.00 95.19 259 ILE A N 1
ATOM 2061 C CA . ILE A 1 259 ? 19.667 4.169 -1.707 1.00 95.19 259 ILE A CA 1
ATOM 2062 C C . ILE A 1 259 ? 20.907 4.059 -0.811 1.00 95.19 259 ILE A C 1
ATOM 2064 O O . ILE A 1 259 ? 21.645 3.080 -0.900 1.00 95.19 259 ILE A O 1
ATOM 2068 N N . ARG A 1 260 ? 21.137 5.037 0.076 1.00 93.94 260 ARG A N 1
ATOM 2069 C CA . ARG A 1 260 ? 22.257 4.988 1.029 1.00 93.94 260 ARG A CA 1
ATOM 2070 C C . ARG A 1 260 ? 22.108 3.872 2.060 1.00 93.94 260 ARG A C 1
ATOM 2072 O O . ARG A 1 260 ? 23.104 3.237 2.381 1.00 93.94 260 ARG A O 1
ATOM 2079 N N . ALA A 1 261 ? 20.898 3.654 2.571 1.00 91.44 261 ALA A N 1
ATOM 2080 C CA . ALA A 1 261 ? 20.641 2.697 3.645 1.00 91.44 261 ALA A CA 1
ATOM 2081 C C . ALA A 1 261 ? 20.522 1.239 3.163 1.00 91.44 261 ALA A C 1
ATOM 2083 O O . ALA A 1 261 ? 20.761 0.321 3.944 1.00 91.44 261 ALA A O 1
ATOM 2084 N N . CYS A 1 262 ? 20.138 1.006 1.903 1.00 91.88 262 CYS A N 1
ATOM 2085 C CA . CYS A 1 262 ? 19.947 -0.349 1.392 1.00 91.88 262 CYS A CA 1
ATOM 2086 C C . CYS A 1 262 ? 21.277 -1.093 1.189 1.00 91.88 262 CYS A C 1
ATOM 2088 O O . CYS A 1 262 ? 22.258 -0.535 0.691 1.00 91.88 262 CYS A O 1
ATOM 2090 N N . ARG A 1 263 ? 21.290 -2.382 1.558 1.00 90.94 263 ARG A N 1
ATOM 2091 C CA . ARG A 1 263 ? 22.452 -3.269 1.368 1.00 90.94 263 ARG A CA 1
ATO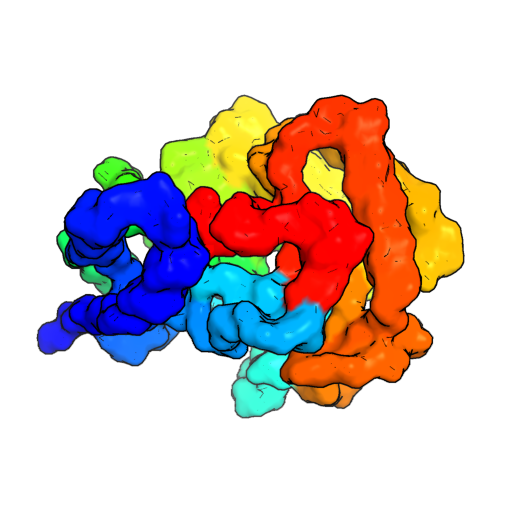M 2092 C C . ARG A 1 263 ? 22.594 -3.710 -0.087 1.00 90.94 263 ARG A C 1
ATOM 2094 O O . ARG A 1 263 ? 23.662 -3.591 -0.673 1.00 90.94 263 ARG A O 1
ATOM 2101 N N . ASP A 1 264 ? 21.506 -4.201 -0.671 1.00 95.62 264 ASP A N 1
ATOM 2102 C CA . ASP A 1 264 ? 21.459 -4.605 -2.074 1.00 95.62 264 ASP A CA 1
ATOM 2103 C C . ASP A 1 264 ? 21.032 -3.422 -2.951 1.00 95.62 264 ASP A C 1
ATOM 2105 O O . ASP A 1 264 ? 19.895 -2.952 -2.875 1.00 95.62 264 ASP A O 1
ATOM 2109 N N . LYS A 1 265 ? 21.960 -2.959 -3.792 1.00 96.50 265 LYS A N 1
ATOM 2110 C CA . LYS A 1 265 ? 21.785 -1.833 -4.722 1.00 96.50 265 LYS A CA 1
ATOM 2111 C C . LYS A 1 265 ? 21.560 -2.277 -6.168 1.00 96.50 265 LYS A C 1
ATOM 2113 O O . LYS A 1 265 ? 21.502 -1.432 -7.057 1.00 96.50 265 LYS A O 1
ATOM 2118 N N . SER A 1 266 ? 21.401 -3.576 -6.434 1.00 97.50 266 SER A N 1
ATOM 2119 C CA . SER A 1 266 ? 21.255 -4.102 -7.802 1.00 97.50 266 SER A CA 1
ATOM 2120 C C . SER A 1 266 ? 20.015 -3.580 -8.546 1.00 97.50 266 SER A C 1
ATOM 2122 O O . SER A 1 266 ? 19.976 -3.624 -9.774 1.00 97.50 266 SER A O 1
ATOM 2124 N N . TRP A 1 267 ? 19.027 -3.046 -7.822 1.00 97.12 267 TRP A N 1
ATOM 2125 C CA . TRP A 1 267 ? 17.834 -2.387 -8.364 1.00 97.12 267 TRP A CA 1
ATOM 2126 C C . TRP A 1 267 ? 18.063 -0.913 -8.752 1.00 97.12 267 TRP A C 1
ATOM 2128 O O . TRP A 1 267 ? 17.284 -0.353 -9.520 1.00 97.12 267 TRP A O 1
ATOM 2138 N N . VAL A 1 268 ? 19.124 -0.268 -8.254 1.00 97.62 268 VAL A N 1
ATOM 2139 C CA . VAL A 1 268 ? 19.380 1.170 -8.471 1.00 97.62 268 VAL A CA 1
ATOM 2140 C C . VAL A 1 268 ? 19.714 1.468 -9.932 1.00 97.62 268 VAL A C 1
ATOM 2142 O O . VAL A 1 268 ? 19.389 2.544 -10.418 1.00 97.62 268 VAL A O 1
ATOM 2145 N N . LYS A 1 269 ? 20.278 0.499 -10.665 1.00 97.56 269 LYS A N 1
ATOM 2146 C CA . LYS A 1 269 ? 20.604 0.634 -12.096 1.00 97.56 269 LYS A CA 1
ATOM 2147 C C . LYS A 1 269 ? 19.400 0.969 -12.987 1.00 97.56 269 LYS A C 1
ATOM 2149 O O . LYS A 1 269 ? 19.587 1.451 -14.095 1.00 97.56 269 LYS A O 1
ATOM 2154 N N . TYR A 1 270 ? 18.178 0.711 -12.516 1.00 97.88 270 TYR A N 1
ATOM 2155 C CA . TYR A 1 270 ? 16.945 1.031 -13.239 1.00 97.88 270 TYR A CA 1
ATOM 2156 C C . TYR A 1 270 ? 16.486 2.481 -13.036 1.00 97.88 270 TYR A C 1
ATOM 2158 O O . TYR A 1 270 ? 15.470 2.881 -13.599 1.00 97.88 270 TYR A O 1
ATOM 2166 N N . LEU A 1 271 ? 17.187 3.261 -12.209 1.00 97.62 271 LEU A N 1
ATOM 2167 C CA . LEU A 1 271 ? 16.815 4.622 -11.848 1.00 97.62 271 LEU A CA 1
ATOM 2168 C C . LEU A 1 271 ? 17.759 5.640 -12.483 1.00 97.62 271 LEU A C 1
ATOM 2170 O O . LEU A 1 271 ? 18.962 5.618 -12.234 1.00 97.62 271 LEU A O 1
ATOM 2174 N N . SER A 1 272 ? 17.201 6.584 -13.232 1.00 96.44 272 SER A N 1
ATOM 2175 C CA . SER A 1 272 ? 17.980 7.665 -13.854 1.00 96.44 272 SER A CA 1
ATOM 2176 C C . SER A 1 272 ? 17.235 8.998 -13.934 1.00 96.44 272 SER A C 1
ATOM 2178 O O . SER A 1 272 ? 17.872 10.045 -14.033 1.00 96.44 272 SER A O 1
ATOM 2180 N N . GLU A 1 273 ? 15.906 9.004 -13.814 1.00 95.69 273 GLU A N 1
ATOM 2181 C CA . GLU A 1 273 ? 15.115 10.230 -13.864 1.00 95.69 273 GLU A CA 1
ATOM 2182 C C . GLU A 1 273 ? 15.047 10.899 -12.490 1.00 95.69 273 GLU A C 1
ATOM 2184 O O . GLU A 1 273 ? 14.684 10.273 -11.494 1.00 95.69 273 GLU A O 1
ATOM 2189 N N . ARG A 1 274 ? 15.368 12.193 -12.415 1.00 92.75 274 ARG A N 1
ATOM 2190 C CA . ARG A 1 274 ? 15.247 12.965 -11.172 1.00 92.75 274 ARG A CA 1
ATOM 2191 C C . ARG A 1 274 ? 13.815 13.450 -10.974 1.00 92.75 274 ARG A C 1
ATOM 2193 O O . ARG A 1 274 ? 13.178 13.929 -11.904 1.00 92.75 274 ARG A O 1
ATOM 2200 N N . SER A 1 275 ? 13.334 13.379 -9.737 1.00 87.81 275 SER A N 1
ATOM 2201 C CA . SER A 1 275 ? 12.037 13.926 -9.339 1.00 87.81 275 SER A CA 1
ATOM 2202 C C . SER A 1 275 ? 12.086 14.500 -7.922 1.00 87.81 275 SER A C 1
ATOM 2204 O O . SER A 1 275 ? 13.004 14.206 -7.152 1.00 87.81 275 SER A O 1
ATOM 2206 N N . ASN A 1 276 ? 11.037 15.230 -7.539 1.00 81.88 276 ASN A N 1
ATOM 2207 C CA . ASN A 1 276 ? 10.845 15.727 -6.169 1.00 81.88 276 ASN A CA 1
ATOM 2208 C C . ASN A 1 276 ? 10.742 14.598 -5.119 1.00 81.88 276 ASN A C 1
ATOM 2210 O O . ASN A 1 276 ? 10.848 14.851 -3.924 1.00 81.88 276 ASN A O 1
ATOM 2214 N N . TRP A 1 277 ? 10.562 13.347 -5.557 1.00 81.19 277 TRP A N 1
ATOM 2215 C CA . TRP A 1 277 ? 10.455 12.154 -4.712 1.00 81.19 277 TRP A CA 1
ATOM 2216 C C . TRP A 1 277 ? 11.614 11.170 -4.941 1.00 81.19 277 TRP A C 1
ATOM 2218 O O . TRP A 1 277 ? 11.445 9.955 -4.829 1.00 81.19 277 TRP A O 1
ATOM 2228 N N . GLY A 1 278 ? 12.803 11.692 -5.253 1.00 89.62 278 GLY A N 1
ATOM 2229 C CA . GLY A 1 278 ? 14.012 10.904 -5.495 1.00 89.62 278 GLY A CA 1
ATOM 2230 C C . GLY A 1 278 ? 14.170 10.477 -6.953 1.00 89.62 278 GLY A C 1
ATOM 2231 O O . GLY A 1 278 ? 13.538 11.037 -7.853 1.00 89.62 278 GLY A O 1
ATOM 2232 N N . LEU A 1 279 ? 15.044 9.498 -7.187 1.00 95.31 279 LEU A N 1
ATOM 2233 C CA . LEU A 1 279 ? 15.257 8.944 -8.521 1.00 95.31 279 LEU A CA 1
ATOM 2234 C C . LEU A 1 279 ? 14.110 8.007 -8.907 1.00 95.31 279 LEU A C 1
ATOM 2236 O O . LEU A 1 279 ? 13.628 7.231 -8.083 1.00 95.31 279 LEU A O 1
ATOM 2240 N N . LYS A 1 280 ? 13.695 8.055 -10.167 1.00 96.62 280 LYS A N 1
ATOM 2241 C CA . LYS A 1 280 ? 12.660 7.212 -10.762 1.00 96.62 280 LYS A CA 1
ATOM 2242 C C . LYS A 1 280 ? 13.215 6.454 -11.965 1.00 96.62 280 LYS A C 1
ATOM 2244 O O . LYS A 1 280 ? 14.226 6.836 -12.561 1.00 96.62 280 LYS A O 1
ATOM 2249 N N . VAL A 1 281 ? 12.519 5.380 -12.324 1.00 97.88 281 VAL A N 1
ATOM 2250 C CA . VAL A 1 281 ? 12.646 4.751 -13.646 1.00 97.88 281 VAL A CA 1
ATOM 2251 C C . VAL A 1 281 ? 12.327 5.809 -14.723 1.00 97.88 281 VAL A C 1
ATOM 2253 O O . VAL A 1 281 ? 11.465 6.654 -14.464 1.00 97.88 281 VAL A O 1
ATOM 2256 N N . PRO A 1 282 ? 12.990 5.819 -15.897 1.00 97.94 282 PRO A N 1
ATOM 2257 C CA . PRO A 1 282 ? 12.685 6.768 -16.972 1.00 97.94 282 PRO A CA 1
ATOM 2258 C C . PRO A 1 282 ? 11.196 6.855 -17.309 1.00 97.94 282 PRO A C 1
ATOM 2260 O O . PRO A 1 282 ? 10.511 5.832 -17.349 1.00 97.94 282 PRO A O 1
ATOM 2263 N N . PHE A 1 283 ? 10.700 8.060 -17.597 1.00 98.12 283 PHE A N 1
ATOM 2264 C CA . PHE A 1 283 ? 9.298 8.303 -17.941 1.00 98.12 283 PHE A CA 1
ATOM 2265 C C . PHE A 1 283 ? 8.776 7.376 -19.042 1.00 98.12 283 PHE A C 1
ATOM 2267 O O . PHE A 1 283 ? 7.722 6.778 -18.860 1.00 98.12 283 PHE A O 1
ATOM 2274 N N . SER A 1 284 ? 9.504 7.231 -20.156 1.00 98.31 284 SER A N 1
ATOM 2275 C CA . SER A 1 284 ? 9.082 6.388 -21.285 1.00 98.31 284 SER A CA 1
ATOM 2276 C C . SER A 1 284 ? 8.912 4.925 -20.879 1.00 98.31 284 SER A C 1
ATOM 2278 O O . SER A 1 284 ? 7.905 4.313 -21.213 1.00 98.31 284 SER A O 1
ATOM 2280 N N . VAL A 1 285 ? 9.847 4.398 -20.085 1.00 98.56 285 VAL A N 1
ATOM 2281 C CA . VAL A 1 285 ? 9.796 3.024 -19.569 1.00 98.56 285 VAL A CA 1
ATOM 2282 C C . VAL A 1 285 ? 8.622 2.852 -18.605 1.00 98.56 285 VAL A C 1
ATOM 2284 O O . VAL A 1 285 ? 7.873 1.892 -18.719 1.00 98.56 285 VAL A O 1
ATOM 2287 N N . ARG A 1 286 ? 8.402 3.795 -17.679 1.00 98.31 286 ARG A N 1
ATOM 2288 C CA . ARG A 1 286 ? 7.248 3.742 -16.761 1.00 98.31 286 ARG A CA 1
ATOM 2289 C C . ARG A 1 286 ? 5.919 3.804 -17.508 1.00 98.31 286 ARG A C 1
ATOM 2291 O O . ARG A 1 286 ? 5.011 3.052 -17.171 1.00 98.31 286 ARG A O 1
ATOM 2298 N N . LEU A 1 287 ? 5.813 4.685 -18.503 1.00 98.75 287 LEU A N 1
ATOM 2299 C CA . LEU A 1 287 ? 4.620 4.827 -19.334 1.00 98.75 287 LEU A CA 1
ATOM 2300 C C . LEU A 1 287 ? 4.293 3.511 -20.042 1.00 98.75 287 LEU A C 1
ATOM 2302 O O . LEU A 1 287 ? 3.151 3.065 -19.978 1.00 98.75 287 LEU A O 1
ATOM 2306 N N . ASP A 1 288 ? 5.297 2.886 -20.655 1.00 98.75 288 ASP A N 1
ATOM 2307 C CA . ASP A 1 288 ? 5.159 1.597 -21.333 1.00 98.75 288 ASP A CA 1
ATOM 2308 C C . ASP A 1 288 ? 4.740 0.479 -20.365 1.00 98.75 288 ASP A C 1
ATOM 2310 O O . ASP A 1 288 ? 3.779 -0.248 -20.616 1.00 98.75 288 ASP A O 1
ATOM 2314 N N . MET A 1 289 ? 5.371 0.418 -19.187 1.00 98.75 289 MET A N 1
ATOM 2315 C CA . MET A 1 289 ? 5.012 -0.538 -18.136 1.00 98.75 289 MET A CA 1
ATOM 2316 C C . MET A 1 289 ? 3.568 -0.393 -17.663 1.00 98.75 289 MET A C 1
ATOM 2318 O O . MET A 1 289 ? 2.842 -1.384 -17.570 1.00 98.75 289 MET A O 1
ATOM 2322 N N . TYR A 1 290 ? 3.142 0.829 -17.343 1.00 98.81 290 TYR A N 1
ATOM 2323 C CA . TYR A 1 290 ? 1.787 1.068 -16.862 1.00 98.81 290 TYR A CA 1
ATOM 2324 C C . TYR A 1 290 ? 0.753 0.817 -17.953 1.00 98.81 290 TYR A C 1
ATOM 2326 O O . TYR A 1 290 ? -0.234 0.142 -17.677 1.00 98.81 290 TYR A O 1
ATOM 2334 N N . ARG A 1 291 ? 0.984 1.310 -19.177 1.00 98.75 291 ARG A N 1
ATOM 2335 C CA . ARG A 1 291 ? 0.071 1.109 -20.307 1.00 98.75 291 ARG A CA 1
ATOM 2336 C C . ARG A 1 291 ? -0.100 -0.376 -20.607 1.00 98.75 291 ARG A C 1
ATOM 2338 O O . ARG A 1 291 ? -1.219 -0.861 -20.556 1.00 98.75 291 ARG A O 1
ATOM 2345 N N . SER A 1 292 ? 1.004 -1.109 -20.755 1.00 98.69 292 SER A N 1
ATOM 2346 C CA . SER A 1 292 ? 0.979 -2.549 -21.033 1.00 98.69 292 SER A CA 1
ATOM 2347 C C . SER A 1 292 ? 0.185 -3.351 -19.998 1.00 98.69 292 SER A C 1
ATOM 2349 O O . SER A 1 292 ? -0.531 -4.284 -20.352 1.00 98.69 292 SER A O 1
ATOM 2351 N N . ILE A 1 293 ? 0.296 -3.011 -18.708 1.00 98.69 293 ILE A N 1
ATOM 2352 C CA . ILE A 1 293 ? -0.452 -3.710 -17.654 1.00 98.69 293 ILE A CA 1
ATOM 2353 C C . ILE A 1 293 ? -1.900 -3.240 -17.558 1.00 98.69 293 ILE A C 1
ATOM 2355 O O . ILE A 1 293 ? -2.768 -4.063 -17.284 1.00 98.69 293 ILE A O 1
ATOM 2359 N N . ILE A 1 294 ? -2.188 -1.962 -17.800 1.00 98.62 294 ILE A N 1
ATOM 2360 C CA . ILE A 1 294 ? -3.567 -1.466 -17.873 1.00 98.62 294 ILE A CA 1
ATOM 2361 C C . ILE A 1 294 ? -4.308 -2.142 -19.028 1.00 98.62 294 ILE A C 1
ATOM 2363 O O . ILE A 1 294 ? -5.392 -2.675 -18.802 1.00 98.62 294 ILE A O 1
ATOM 2367 N N . ASP A 1 295 ? -3.714 -2.179 -20.218 1.00 98.62 295 ASP A N 1
ATOM 2368 C CA . ASP A 1 295 ? -4.314 -2.788 -21.406 1.00 98.62 295 ASP A CA 1
ATOM 2369 C C . ASP A 1 295 ? -4.549 -4.283 -21.172 1.00 98.62 295 ASP A C 1
ATOM 2371 O O . ASP A 1 295 ? -5.676 -4.760 -21.304 1.00 98.62 295 ASP A O 1
ATOM 2375 N N . PHE A 1 296 ? -3.542 -4.998 -20.658 1.00 98.69 296 PHE A N 1
ATOM 2376 C CA . PHE A 1 296 ? -3.689 -6.412 -20.316 1.00 98.69 296 PHE A CA 1
ATOM 2377 C C . PHE A 1 296 ? -4.763 -6.661 -19.245 1.00 98.69 296 PHE A C 1
ATOM 2379 O O . PHE A 1 296 ? -5.519 -7.624 -19.337 1.00 98.69 296 PHE A O 1
ATOM 2386 N N . LEU A 1 297 ? -4.889 -5.796 -18.231 1.00 98.56 297 LEU A N 1
ATOM 2387 C CA . LEU A 1 297 ? -5.983 -5.891 -17.258 1.00 98.56 297 LEU A CA 1
ATOM 2388 C C . LEU A 1 297 ? -7.353 -5.794 -17.949 1.00 98.56 297 LEU A C 1
ATOM 2390 O O . LEU A 1 297 ? -8.248 -6.575 -17.622 1.00 98.56 297 LEU A O 1
ATOM 2394 N N . ARG A 1 298 ? -7.522 -4.872 -18.908 1.00 98.06 298 ARG A N 1
ATOM 2395 C CA . ARG A 1 298 ? -8.772 -4.737 -19.677 1.00 98.06 298 ARG A CA 1
ATOM 2396 C C . ARG A 1 298 ? -9.030 -5.950 -20.565 1.00 98.06 298 ARG A C 1
ATOM 2398 O O . ARG A 1 298 ? -10.154 -6.441 -20.572 1.00 98.06 298 ARG A O 1
ATOM 2405 N N . GLU A 1 299 ? -8.003 -6.471 -21.233 1.00 98.19 299 GLU A N 1
ATOM 2406 C CA . GLU A 1 299 ? -8.079 -7.706 -22.028 1.00 98.19 299 GLU A CA 1
ATOM 2407 C C . GLU A 1 299 ? -8.500 -8.917 -21.184 1.00 98.19 299 GLU A C 1
ATOM 2409 O O . GLU A 1 299 ? -9.275 -9.752 -21.638 1.00 98.19 299 GLU A O 1
ATOM 2414 N N . GLN A 1 300 ? -8.035 -9.005 -19.932 1.00 98.06 300 GLN A N 1
ATOM 2415 C CA . GLN A 1 300 ? -8.453 -10.041 -18.976 1.00 98.06 300 GLN A CA 1
ATOM 2416 C C . GLN A 1 300 ? -9.827 -9.758 -18.330 1.00 98.06 300 GLN A C 1
ATOM 2418 O O . GLN A 1 300 ? -10.220 -10.442 -17.386 1.00 98.06 300 GLN A O 1
ATOM 2423 N N . GLY A 1 301 ? -10.563 -8.749 -18.805 1.00 97.12 301 GLY A N 1
ATOM 2424 C CA . GLY A 1 301 ? -11.921 -8.437 -18.358 1.00 97.12 301 GLY A CA 1
ATOM 2425 C C . GLY A 1 301 ? -12.009 -7.645 -17.050 1.00 97.12 301 GLY A C 1
ATOM 2426 O O . GLY A 1 301 ? -13.112 -7.412 -16.553 1.00 97.12 301 GLY A O 1
ATOM 2427 N N . TYR A 1 302 ? -10.893 -7.184 -16.477 1.00 98.19 302 TYR A N 1
ATOM 2428 C CA . TYR A 1 302 ? -10.935 -6.348 -15.280 1.00 98.19 302 TYR A CA 1
ATOM 2429 C C . TYR A 1 302 ? -11.464 -4.949 -15.623 1.00 98.19 302 TYR A C 1
ATOM 2431 O O . TYR A 1 302 ? -10.776 -4.150 -16.255 1.00 98.19 302 TYR A O 1
ATOM 2439 N N . GLN A 1 303 ? -12.670 -4.623 -15.150 1.00 95.06 303 GLN A N 1
ATOM 2440 C CA . GLN A 1 303 ? -13.317 -3.313 -15.341 1.00 95.06 303 GLN A CA 1
ATOM 2441 C C . GLN A 1 303 ? -13.158 -2.370 -14.138 1.00 95.06 303 GLN A C 1
ATOM 2443 O O . GLN A 1 303 ? -13.646 -1.242 -14.150 1.00 95.06 303 GLN A O 1
ATOM 2448 N N . GLY A 1 304 ? -12.471 -2.813 -13.081 1.00 95.62 304 GLY A N 1
ATOM 2449 C CA . GLY A 1 304 ? -12.300 -2.009 -11.877 1.00 95.62 304 GLY A CA 1
ATOM 2450 C C . GLY A 1 304 ? -11.345 -0.818 -12.068 1.00 95.62 304 GLY A C 1
ATOM 2451 O O . GLY A 1 304 ? -10.598 -0.735 -13.058 1.00 95.62 304 GLY A O 1
ATOM 2452 N N . PRO A 1 305 ? -11.315 0.111 -11.096 1.00 96.81 305 PRO A N 1
ATOM 2453 C CA . PRO A 1 305 ? -10.414 1.253 -11.117 1.00 96.81 305 PRO A CA 1
ATOM 2454 C C . PRO A 1 305 ? -8.939 0.839 -11.117 1.00 96.81 305 PRO A C 1
ATOM 2456 O O . PRO A 1 305 ? -8.538 -0.105 -10.421 1.00 96.81 305 PRO A O 1
ATOM 2459 N N . VAL A 1 306 ? -8.130 1.595 -11.862 1.00 97.69 306 VAL A N 1
ATOM 2460 C CA . VAL A 1 306 ? -6.666 1.542 -11.811 1.00 97.69 306 VAL A CA 1
ATOM 2461 C C . VAL A 1 306 ? -6.139 2.918 -11.418 1.00 97.69 306 VAL A C 1
ATOM 2463 O O . VAL A 1 306 ? -6.551 3.927 -11.985 1.00 97.69 306 VAL A O 1
ATOM 2466 N N . ALA A 1 307 ? -5.244 2.966 -10.435 1.00 97.25 307 ALA A N 1
ATOM 2467 C CA . ALA A 1 307 ? -4.615 4.198 -9.961 1.00 97.25 307 ALA A CA 1
ATOM 2468 C C . ALA A 1 307 ? -3.088 4.089 -9.989 1.00 97.25 307 ALA A C 1
ATOM 2470 O O . ALA A 1 307 ? -2.536 2.989 -9.990 1.00 97.25 307 ALA A O 1
ATOM 2471 N N . LEU A 1 308 ? -2.402 5.232 -9.951 1.00 97.44 308 LEU A N 1
ATOM 2472 C CA . LEU A 1 308 ? -0.942 5.292 -9.898 1.00 97.44 308 LEU A CA 1
ATOM 2473 C C . LEU A 1 308 ? -0.449 5.786 -8.533 1.00 97.44 308 LEU A C 1
ATOM 2475 O O . LEU A 1 308 ? -0.937 6.782 -7.997 1.00 97.44 308 LEU A O 1
ATOM 2479 N N . CYS A 1 309 ? 0.550 5.115 -7.966 1.00 95.44 309 CYS A N 1
ATOM 2480 C CA . CYS A 1 309 ? 1.152 5.486 -6.693 1.00 95.44 309 CYS A CA 1
ATOM 2481 C C . CYS A 1 309 ? 2.292 6.487 -6.896 1.00 95.44 309 CYS A C 1
ATOM 2483 O O . CYS A 1 309 ? 3.304 6.172 -7.523 1.00 95.44 309 CYS A O 1
ATOM 2485 N N . LYS A 1 310 ? 2.155 7.681 -6.303 1.00 93.12 310 LYS A N 1
ATOM 2486 C CA . LYS A 1 310 ? 3.196 8.727 -6.285 1.00 93.12 310 LYS A CA 1
ATOM 2487 C C . LYS A 1 310 ? 3.710 9.094 -7.688 1.00 93.12 310 LYS A C 1
ATOM 2489 O O . LYS A 1 310 ? 4.903 9.372 -7.879 1.00 93.12 310 LYS A O 1
ATOM 2494 N N . GLU A 1 311 ? 2.808 9.109 -8.667 1.00 95.44 311 GLU A N 1
ATOM 2495 C CA . GLU A 1 311 ? 3.121 9.470 -10.047 1.00 95.44 311 GLU A CA 1
ATOM 2496 C C . GLU A 1 311 ? 2.812 10.916 -10.395 1.00 95.44 311 GLU A C 1
ATOM 2498 O O . GLU A 1 311 ? 2.006 11.560 -9.732 1.00 95.44 311 GLU A O 1
ATOM 2503 N N . THR A 1 312 ? 3.504 11.436 -11.408 1.00 95.38 312 THR A N 1
ATOM 2504 C CA . THR A 1 312 ? 3.367 12.841 -11.800 1.00 95.38 312 THR A CA 1
ATOM 2505 C C . THR A 1 312 ? 2.082 13.097 -12.580 1.00 95.38 312 THR A C 1
ATOM 2507 O O . THR A 1 312 ? 1.607 12.208 -13.286 1.00 95.38 312 THR A O 1
ATOM 2510 N N . LEU A 1 313 ? 1.548 14.319 -12.519 1.00 93.81 313 LEU A N 1
ATOM 2511 C CA . LEU A 1 313 ? 0.387 14.739 -13.313 1.00 93.81 313 LEU A CA 1
ATOM 2512 C C . LEU A 1 313 ? 0.578 14.438 -14.811 1.00 93.81 313 LEU A C 1
ATOM 2514 O O . LEU A 1 313 ? -0.326 13.934 -15.473 1.00 93.81 313 LEU A O 1
ATOM 2518 N N . ARG A 1 314 ? 1.794 14.643 -15.330 1.00 96.31 314 ARG A N 1
ATOM 2519 C CA . ARG A 1 314 ? 2.176 14.271 -16.698 1.00 96.31 314 ARG A CA 1
ATOM 2520 C C . ARG A 1 314 ? 1.949 12.788 -16.997 1.00 96.31 314 ARG A C 1
ATOM 2522 O O . ARG A 1 314 ? 1.506 12.463 -18.093 1.00 96.31 314 ARG A O 1
ATOM 2529 N N . MET A 1 315 ? 2.268 11.895 -16.059 1.00 97.69 315 MET A N 1
ATOM 2530 C CA . MET A 1 315 ? 2.075 10.453 -16.242 1.00 97.69 315 MET A CA 1
ATOM 2531 C C . MET A 1 315 ? 0.588 10.085 -16.260 1.00 97.69 315 MET A C 1
ATOM 2533 O O . MET A 1 315 ? 0.168 9.312 -17.115 1.00 97.69 315 MET A O 1
ATOM 2537 N N . TRP A 1 316 ? -0.212 10.681 -15.369 1.00 96.56 316 TRP A N 1
ATOM 2538 C CA . TRP A 1 316 ? -1.670 10.513 -15.371 1.00 96.56 316 TRP A CA 1
ATOM 2539 C C . TRP A 1 316 ? -2.278 10.910 -16.721 1.00 96.56 316 TRP A C 1
ATOM 2541 O O . TRP A 1 316 ? -2.983 10.108 -17.332 1.00 96.56 316 TRP A O 1
ATOM 2551 N N . ASN A 1 317 ? -1.913 12.088 -17.237 1.00 96.50 317 ASN A N 1
ATOM 2552 C CA . ASN A 1 317 ? -2.392 12.576 -18.531 1.00 96.50 317 ASN A CA 1
ATOM 2553 C C . ASN A 1 317 ? -1.943 11.681 -19.700 1.00 96.50 317 ASN A C 1
ATOM 2555 O O . ASN A 1 317 ? -2.739 11.385 -20.585 1.00 96.50 317 ASN A O 1
ATOM 2559 N N . ALA A 1 318 ? -0.691 11.208 -19.701 1.00 98.06 318 ALA A N 1
ATOM 2560 C CA . ALA A 1 318 ? -0.157 10.351 -20.768 1.00 98.06 318 ALA A CA 1
ATOM 2561 C C . ALA A 1 318 ? -0.818 8.960 -20.848 1.00 98.06 318 ALA A C 1
ATOM 2563 O O . ALA A 1 318 ? -0.749 8.295 -21.886 1.00 98.06 318 ALA A O 1
ATOM 2564 N N . LEU A 1 319 ? -1.445 8.518 -19.757 1.00 97.75 319 LEU A N 1
ATOM 2565 C CA . LEU A 1 319 ? -2.226 7.283 -19.677 1.00 97.75 319 LEU A CA 1
ATOM 2566 C C . LEU A 1 319 ? -3.734 7.521 -19.838 1.00 97.75 319 LEU A C 1
ATOM 2568 O O . LEU A 1 319 ? -4.501 6.568 -19.747 1.00 97.75 319 LEU A O 1
ATOM 2572 N N . GLY A 1 320 ? -4.170 8.769 -20.040 1.00 96.00 320 GLY A N 1
ATOM 2573 C CA . GLY A 1 320 ? -5.591 9.114 -20.116 1.00 96.00 320 GLY A CA 1
ATOM 2574 C C . GLY A 1 320 ? -6.354 8.886 -18.806 1.00 96.00 320 GLY A C 1
ATOM 2575 O O . GLY A 1 320 ? -7.569 8.710 -18.828 1.00 96.00 320 GLY A O 1
ATOM 2576 N N . LEU A 1 321 ? -5.664 8.859 -17.659 1.00 94.12 321 LEU A N 1
ATOM 2577 C CA . LEU A 1 321 ? -6.285 8.638 -16.354 1.00 94.12 321 LEU A CA 1
ATOM 2578 C C . LEU A 1 321 ? -6.740 9.963 -15.733 1.00 94.12 321 LEU A C 1
ATOM 2580 O O . LEU A 1 321 ? -5.971 10.923 -15.654 1.00 94.12 321 LEU A O 1
ATOM 2584 N N . ASN A 1 322 ? -7.966 9.994 -15.207 1.00 88.56 322 ASN A N 1
ATOM 2585 C CA . ASN A 1 322 ? -8.504 11.167 -14.523 1.00 88.56 322 ASN A CA 1
ATOM 2586 C C . ASN A 1 322 ? -8.060 11.208 -13.050 1.00 88.56 322 ASN A C 1
ATOM 2588 O O . ASN A 1 322 ? -8.581 10.481 -12.203 1.00 88.56 322 ASN A O 1
ATOM 2592 N N . TRP A 1 323 ? -7.108 12.083 -12.726 1.00 85.31 323 TRP A N 1
ATOM 2593 C CA . TRP A 1 323 ? -6.616 12.237 -11.355 1.00 85.31 323 TRP A CA 1
ATOM 2594 C C . TRP A 1 323 ? -7.614 12.934 -10.413 1.00 85.31 323 TRP A C 1
ATOM 2596 O O . TRP A 1 323 ? -7.507 12.763 -9.198 1.00 85.31 323 TRP A O 1
ATOM 2606 N N . LEU A 1 324 ? -8.589 13.682 -10.947 1.00 83.62 324 LEU A N 1
ATOM 2607 C CA . LEU A 1 324 ? -9.633 14.355 -10.161 1.00 83.62 324 LEU A CA 1
ATOM 2608 C C . LEU A 1 324 ? -10.644 13.359 -9.572 1.00 83.62 324 LEU A C 1
ATOM 2610 O O . LEU A 1 324 ? -11.198 13.591 -8.502 1.00 83.62 324 LEU A O 1
ATOM 2614 N N . GLU A 1 325 ? -10.837 12.220 -10.238 1.00 85.06 325 GLU A N 1
ATOM 2615 C CA . GLU A 1 325 ? -11.757 11.146 -9.833 1.00 85.06 325 GLU A CA 1
ATOM 2616 C C . GLU A 1 325 ? -11.009 9.908 -9.324 1.00 85.06 325 GLU A C 1
ATOM 2618 O O . GLU A 1 325 ? -11.503 8.779 -9.373 1.00 85.06 325 GLU A O 1
ATOM 2623 N N . ILE A 1 326 ? -9.786 10.114 -8.833 1.00 86.31 326 ILE A N 1
ATOM 2624 C CA . ILE A 1 326 ? -8.899 9.040 -8.406 1.00 86.31 326 ILE A CA 1
ATOM 2625 C C . ILE A 1 326 ? -9.582 8.082 -7.417 1.00 86.31 326 ILE A C 1
ATOM 2627 O O . ILE A 1 326 ? -10.176 8.490 -6.421 1.00 86.31 326 ILE A O 1
ATOM 2631 N N . LYS A 1 327 ? -9.425 6.775 -7.658 1.00 90.31 327 LYS A N 1
ATOM 2632 C CA . LYS A 1 327 ? -9.774 5.686 -6.729 1.00 90.31 327 LYS A CA 1
ATOM 2633 C C . LYS A 1 327 ? -8.501 4.974 -6.277 1.00 90.31 327 LYS A C 1
ATOM 2635 O O . LYS A 1 327 ? -8.212 3.846 -6.661 1.00 90.31 327 LYS A O 1
ATOM 2640 N N . CYS A 1 328 ? -7.690 5.686 -5.497 1.00 89.62 328 CYS A N 1
ATOM 2641 C CA . CYS A 1 328 ? -6.420 5.184 -4.974 1.00 89.62 328 CYS A CA 1
ATOM 2642 C C . CYS A 1 328 ? -6.644 4.131 -3.879 1.00 89.62 328 CYS A C 1
ATOM 2644 O O . CYS A 1 328 ? -7.692 4.087 -3.232 1.00 89.62 328 CYS A O 1
ATOM 2646 N N . ASN A 1 329 ? -5.619 3.320 -3.624 1.00 95.12 329 ASN A N 1
ATOM 2647 C CA . ASN A 1 329 ? -5.577 2.388 -2.506 1.00 95.12 329 ASN A CA 1
ATOM 2648 C C . ASN A 1 329 ? -5.880 3.030 -1.141 1.00 95.12 329 ASN A C 1
ATOM 2650 O O . ASN A 1 329 ? -6.532 2.403 -0.316 1.00 95.12 329 ASN A O 1
ATOM 2654 N N . CYS A 1 330 ? -5.399 4.252 -0.899 1.00 93.06 330 CYS A N 1
ATOM 2655 C CA . CYS A 1 330 ? -5.388 4.857 0.439 1.00 93.06 330 CYS A CA 1
ATOM 2656 C C . CYS A 1 330 ? -6.646 5.663 0.796 1.00 93.06 330 CYS A C 1
ATOM 2658 O O . CYS A 1 330 ? -6.743 6.153 1.915 1.00 93.06 330 CYS A O 1
ATOM 2660 N N . ILE A 1 331 ? -7.588 5.828 -0.133 1.00 90.19 331 ILE A N 1
ATOM 2661 C CA . ILE A 1 331 ? -8.827 6.597 0.072 1.00 90.19 331 ILE A CA 1
ATOM 2662 C C . ILE A 1 331 ? -10.045 5.664 0.055 1.00 90.19 331 ILE A C 1
ATOM 2664 O O . ILE A 1 331 ? -9.913 4.561 -0.482 1.00 90.19 331 ILE A O 1
ATOM 2668 N N . PRO A 1 332 ? -11.193 6.058 0.637 1.00 86.69 332 PRO A N 1
ATOM 2669 C CA . PRO A 1 332 ? -12.406 5.239 0.674 1.00 86.69 332 PRO A CA 1
ATOM 2670 C C . PRO A 1 332 ? -12.767 4.555 -0.653 1.00 86.69 332 PRO A C 1
ATOM 2672 O O . PRO A 1 332 ? -12.555 5.111 -1.757 1.00 86.69 332 PRO A O 1
#

Radius of gyration: 19.46 Å; chains: 1; bounding box: 47×44×49 Å

Secondary structure (DSSP, 8-state):
---EEEPSTHHHHHHHH-TTS-HHHHHHHHHH---EEEETTSSSEEEE--SPPP-STTSEE---EEEE-SEEB-S-EETT-THHHHSTTSTTTTS-EE--HHHHHHHHHHHHHH--S--EEES-SSB-TTTTTTSTT-HHHHHGGGGTTSS-EEEEEES----HHHHHH--TTTEEEEEEE--HHHHHHHEETSPPHHHHHHHHHHHHHTTPEEEEEEEEE---TTHHHHHHHHHHHHHTT---SEEEEEE-EE-HHHHHH-S--TTGGG--EEETTEEE--HHHHHHHHHHHHHHHHHTT--S-EEESSEEHHHHHHTT--GGG---TT--